Protein AF-A0A7W0PJS7-F1 (afdb_monomer)

Solvent-accessible surface area (backbone atoms only — not comparable to full-atom values): 14611 Å² total; per-residue (Å²): 145,70,66,69,64,55,55,56,50,48,47,70,76,53,58,90,66,77,84,72,78,60,60,66,60,60,52,51,69,74,64,69,73,79,85,88,78,80,88,78,92,71,92,84,68,85,66,64,66,54,53,54,54,50,52,54,52,48,68,76,58,58,81,68,64,72,65,69,75,45,73,45,78,66,59,42,27,53,55,83,69,70,46,82,62,54,30,88,97,43,50,71,38,77,53,47,73,54,69,54,98,85,31,37,33,34,34,33,36,35,43,30,81,89,56,26,42,34,39,31,47,34,28,62,88,44,64,55,54,68,42,64,57,37,52,74,44,73,45,83,55,49,69,66,83,74,77,90,56,102,59,65,36,25,37,58,73,45,71,48,63,36,101,53,30,70,34,32,44,34,31,49,31,30,58,73,36,55,34,35,41,40,33,28,74,86,72,50,73,48,80,47,64,50,46,75,42,58,69,92,76,44,68,37,20,34,38,74,45,78,51,58,90,85,53,51,82,78,55,48,70,34,36,38,36,23,20,29,93,86,68,46,80,75,22,30,39,56,76,48,101,82,54,73,92,119

Mean predicted aligned error: 13.54 Å

Nearest PDB structures (foldseek):
  7pkn-assembly1_O  TM=4.833E-01  e=2.787E+00  Homo sapiens
  6eoo-assembly1_A  TM=2.130E-01  e=5.362E+00  Homo sapiens
  7a3j-assembly1_C  TM=2.150E-01  e=7.436E+00  Homo sapiens
  6eot-assembly2_G  TM=1.815E-01  e=5.662E+00  Homo sapiens
  2vdy-assembly1_A  TM=1.788E-01  e=7.436E+00  Homo sapiens

Radius of gyration: 25.29 Å; Cα contacts (8 Å, |Δi|>4): 409; chains: 1; bounding box: 64×79×47 Å

pLDDT: mean 80.29, std 17.89, range [44.69, 98.56]

Foldseek 3Di:
DPPVVVVVVVCVVDPPPPPPPPVVVVVVVVPDDDDDDDDDDDDDDPPPVVVVVVVVVCVVVPPPVVVVVPQAPPQAQVVVVVDADADPSWDKDFFDWDDDPNFTKTKIWGAHPVRKIKIKIATPPDRRNPCAQMDMDIDDADQDDPPPDPDQHQWDWDWGGDPRGATKIKIKGFLQFQKKWWAFPVRDIDIWGWADGDCNSPRITMTMDHDDPVCPSPRHGAKMFGAGPVRDTPGIDGDDPPDDPD

Structure (mmCIF, N/CA/C/O backbone):
data_AF-A0A7W0PJS7-F1
#
_entry.id   AF-A0A7W0PJS7-F1
#
loop_
_atom_site.group_PDB
_atom_site.id
_atom_site.type_symbol
_atom_site.label_atom_id
_atom_site.label_alt_id
_atom_site.label_comp_id
_atom_site.label_asym_id
_atom_site.label_entity_id
_atom_site.label_seq_id
_atom_site.pdbx_PDB_ins_code
_atom_site.Cartn_x
_atom_site.Cartn_y
_atom_site.Cartn_z
_atom_site.occupancy
_atom_site.B_iso_or_equiv
_atom_site.auth_seq_id
_atom_site.auth_comp_id
_atom_site.auth_asym_id
_atom_site.auth_atom_id
_atom_site.pdbx_PDB_model_num
ATOM 1 N N . MET A 1 1 ? -42.435 -8.438 -23.446 1.00 54.59 1 MET A N 1
ATOM 2 C CA . MET A 1 1 ? -42.623 -9.867 -23.795 1.00 54.59 1 MET A CA 1
ATOM 3 C C . MET A 1 1 ? -41.401 -10.412 -24.549 1.00 54.59 1 MET A C 1
ATOM 5 O O . MET A 1 1 ? -41.552 -11.077 -25.560 1.00 54.59 1 MET A O 1
ATOM 9 N N . THR A 1 2 ? -40.181 -10.117 -24.091 1.00 54.34 2 THR A N 1
ATOM 10 C CA . THR A 1 2 ? -38.924 -10.556 -24.739 1.00 54.34 2 THR A CA 1
ATOM 11 C C . THR A 1 2 ? -37.877 -11.052 -23.734 1.00 54.34 2 THR A C 1
ATOM 13 O O . THR A 1 2 ? -36.801 -11.456 -24.153 1.00 54.34 2 THR A O 1
ATOM 16 N N . SER A 1 3 ? -38.189 -11.047 -22.430 1.00 58.81 3 SER A N 1
ATOM 17 C CA . SER A 1 3 ? -37.303 -11.565 -21.374 1.00 58.81 3 SER A CA 1
ATOM 18 C C . SER A 1 3 ? -37.336 -13.094 -21.323 1.00 58.81 3 SER A C 1
ATOM 20 O O . SER A 1 3 ? -36.292 -13.728 -21.270 1.00 58.81 3 SER A O 1
ATOM 22 N N . ASP A 1 4 ? -38.524 -13.684 -21.472 1.00 67.25 4 ASP A N 1
ATOM 23 C CA . ASP A 1 4 ? -38.731 -15.122 -21.249 1.00 67.25 4 ASP A CA 1
ATOM 24 C C . ASP A 1 4 ? -38.011 -16.018 -22.272 1.00 67.25 4 ASP A C 1
ATOM 26 O O . ASP A 1 4 ? -37.720 -17.173 -21.993 1.00 67.25 4 ASP A O 1
ATOM 30 N N . VAL A 1 5 ? -37.682 -15.497 -23.460 1.00 73.50 5 VAL A N 1
ATOM 31 C CA . VAL A 1 5 ? -37.012 -16.282 -24.516 1.00 73.50 5 VAL A CA 1
ATOM 32 C C . VAL A 1 5 ? -35.515 -16.451 -24.241 1.00 73.50 5 VAL A C 1
ATOM 34 O O . VAL A 1 5 ? -34.921 -17.442 -24.663 1.00 73.50 5 VAL A O 1
ATOM 37 N N . ILE A 1 6 ? -34.891 -15.491 -23.550 1.00 70.56 6 ILE A N 1
ATOM 38 C CA . ILE A 1 6 ? -33.454 -15.544 -23.249 1.00 70.56 6 ILE A CA 1
ATOM 39 C C . ILE A 1 6 ? -33.200 -16.475 -22.060 1.00 70.56 6 ILE A C 1
ATOM 41 O O . ILE A 1 6 ? -32.268 -17.277 -22.119 1.00 70.56 6 ILE A O 1
ATOM 45 N N . ASP A 1 7 ? -34.062 -16.435 -21.043 1.00 71.88 7 ASP A N 1
ATOM 46 C CA . ASP A 1 7 ? -33.958 -17.323 -19.880 1.00 71.88 7 ASP A CA 1
ATOM 47 C C . ASP A 1 7 ? -34.167 -18.796 -20.278 1.00 71.88 7 ASP A C 1
ATOM 49 O O . ASP A 1 7 ? -33.357 -19.651 -19.918 1.00 71.88 7 ASP A O 1
ATOM 53 N N . ASP A 1 8 ? -35.146 -19.084 -21.145 1.00 77.56 8 ASP A N 1
ATOM 54 C CA . ASP A 1 8 ? -35.425 -20.450 -21.622 1.00 77.56 8 ASP A CA 1
ATOM 55 C C . ASP A 1 8 ? -34.299 -21.003 -22.526 1.00 77.56 8 ASP A C 1
ATOM 57 O O . ASP A 1 8 ? -34.006 -22.201 -22.536 1.00 77.56 8 ASP A O 1
ATOM 61 N N . ALA A 1 9 ? -33.601 -20.131 -23.268 1.00 71.31 9 ALA A N 1
ATOM 62 C CA . ALA A 1 9 ? -32.436 -20.518 -24.066 1.00 71.31 9 ALA A CA 1
ATOM 63 C C . ALA A 1 9 ? -31.195 -20.797 -23.200 1.00 71.31 9 ALA A C 1
ATOM 65 O O . ALA A 1 9 ? -30.442 -21.730 -23.493 1.00 71.31 9 ALA A O 1
ATOM 66 N N . LEU A 1 10 ? -30.986 -20.022 -22.130 1.00 61.41 10 LEU A N 1
ATOM 67 C CA . LEU A 1 10 ? -29.879 -20.225 -21.191 1.00 61.41 10 LEU A CA 1
ATOM 68 C C . LEU A 1 10 ? -30.057 -21.513 -20.381 1.00 61.41 10 LEU A C 1
ATOM 70 O O . LEU A 1 10 ? -29.105 -22.284 -20.251 1.00 61.41 10 LEU A O 1
ATOM 74 N N . GLU A 1 11 ? -31.276 -21.802 -19.929 1.00 72.69 11 GLU A N 1
ATOM 75 C CA . GLU A 1 11 ? -31.578 -23.008 -19.152 1.00 72.69 11 GLU A CA 1
ATOM 76 C C . GLU A 1 11 ? -31.478 -24.292 -19.999 1.00 72.69 11 GLU A C 1
ATOM 78 O O . GLU A 1 11 ? -31.085 -25.353 -19.508 1.00 72.69 11 GLU A O 1
ATOM 83 N N . ARG A 1 12 ? -31.718 -24.188 -21.316 1.00 72.81 12 ARG A N 1
ATOM 84 C CA . ARG A 1 12 ? -31.485 -25.283 -22.274 1.00 72.81 12 ARG A CA 1
ATOM 85 C C . ARG A 1 12 ? -30.014 -25.538 -22.589 1.00 72.81 12 ARG A C 1
ATOM 87 O O . ARG A 1 12 ? -29.652 -26.681 -22.869 1.00 72.81 12 ARG A O 1
ATOM 94 N N . LEU A 1 13 ? -29.189 -24.492 -22.612 1.00 67.25 13 LEU A N 1
ATOM 95 C CA . LEU A 1 13 ? -27.769 -24.596 -22.966 1.00 67.25 13 LEU A CA 1
ATOM 96 C C . LEU A 1 13 ? -26.892 -24.970 -21.767 1.00 67.25 13 LEU A C 1
ATOM 98 O O . LEU A 1 13 ? -25.855 -25.608 -21.947 1.00 67.25 13 LEU A O 1
ATOM 102 N N . ALA A 1 14 ? -27.319 -24.616 -20.558 1.00 57.34 14 ALA A N 1
ATOM 103 C CA . ALA A 1 14 ? -26.647 -24.959 -19.316 1.00 57.34 14 ALA A CA 1
ATOM 104 C C . ALA A 1 14 ? -27.702 -25.320 -18.257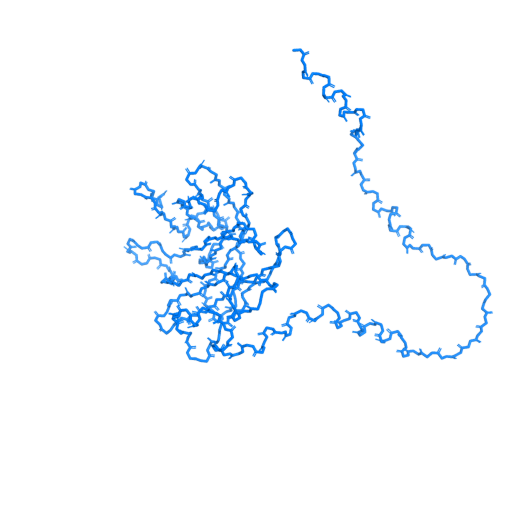 1.00 57.34 14 ALA A C 1
ATOM 106 O O . ALA A 1 14 ? -27.991 -24.499 -17.385 1.00 57.34 14 ALA A O 1
ATOM 107 N N . PRO A 1 15 ? -28.298 -26.530 -18.318 1.00 62.69 15 PRO A N 1
ATOM 108 C CA . PRO A 1 15 ? -29.181 -26.982 -17.251 1.00 62.69 15 PRO A CA 1
ATOM 109 C C . PRO A 1 15 ? -28.427 -26.867 -15.929 1.00 62.69 15 PRO A C 1
ATOM 111 O O . PRO A 1 15 ? -27.247 -27.225 -15.875 1.00 62.69 15 PRO A O 1
ATOM 114 N N . ALA A 1 16 ? -29.095 -26.365 -14.887 1.00 56.75 16 ALA A N 1
ATOM 115 C CA . ALA A 1 16 ? -28.562 -26.242 -13.534 1.00 56.75 16 ALA A CA 1
ATOM 116 C C . ALA A 1 16 ? -28.261 -27.632 -12.949 1.00 56.75 16 ALA A C 1
ATOM 118 O O . ALA A 1 16 ? -28.951 -28.148 -12.073 1.00 56.75 16 ALA A O 1
ATOM 119 N N . GLN A 1 17 ? -27.225 -28.282 -13.468 1.00 57.69 17 GLN A N 1
ATOM 120 C CA . GLN A 1 17 ? -26.614 -29.418 -12.828 1.00 57.69 17 GLN A CA 1
ATOM 121 C C . GLN A 1 17 ? -25.880 -28.838 -11.635 1.00 57.69 17 GLN A C 1
ATOM 123 O O . GLN A 1 17 ? -24.887 -28.126 -11.784 1.00 57.69 17 GLN A O 1
ATOM 128 N N . ALA A 1 18 ? -26.425 -29.098 -10.447 1.00 53.06 18 ALA A N 1
ATOM 129 C CA . ALA A 1 18 ? -25.712 -28.897 -9.206 1.00 53.06 18 ALA A CA 1
ATOM 130 C C . ALA A 1 18 ? -24.324 -29.513 -9.391 1.00 53.06 18 ALA A C 1
ATOM 132 O O . ALA A 1 18 ? -24.197 -30.726 -9.567 1.00 53.06 18 ALA A O 1
ATOM 133 N N . PHE A 1 19 ? -23.301 -28.661 -9.430 1.00 55.00 19 PHE A N 1
ATOM 134 C CA . PHE A 1 19 ? -21.911 -29.075 -9.512 1.00 55.00 19 PHE A CA 1
ATOM 135 C C . PHE A 1 19 ? -21.554 -29.677 -8.150 1.00 55.00 19 PHE A C 1
ATOM 137 O O . PHE A 1 19 ? -20.932 -29.051 -7.296 1.00 55.00 19 PHE A O 1
ATOM 144 N N . VAL A 1 20 ? -22.060 -30.883 -7.898 1.00 53.09 20 VAL A N 1
ATOM 145 C CA . VAL A 1 20 ? -21.662 -31.701 -6.765 1.00 53.09 20 VAL A CA 1
ATOM 146 C C . VAL A 1 20 ? -20.331 -32.288 -7.184 1.00 53.09 20 VAL A C 1
ATOM 148 O O . VAL A 1 20 ? -20.271 -33.287 -7.896 1.00 53.09 20 VAL A O 1
ATOM 151 N N . SER A 1 21 ? -19.257 -31.598 -6.818 1.00 62.56 21 SER A N 1
ATOM 152 C CA . SER A 1 21 ? -17.903 -32.097 -7.001 1.00 62.56 21 SER A CA 1
ATOM 153 C C . SER A 1 21 ? -17.785 -33.425 -6.254 1.00 62.56 21 SER A C 1
ATOM 155 O O . SER A 1 21 ? -17.639 -33.443 -5.030 1.00 62.56 21 SER A O 1
ATOM 157 N N . ASP A 1 22 ? -17.888 -34.540 -6.978 1.00 66.81 22 ASP A N 1
ATOM 158 C CA . ASP A 1 22 ? -17.670 -35.877 -6.436 1.00 66.81 22 ASP A CA 1
ATOM 159 C C . ASP A 1 22 ? -16.166 -36.083 -6.226 1.00 66.81 22 ASP A C 1
ATOM 161 O O . ASP A 1 22 ? -15.443 -36.703 -7.008 1.00 66.81 22 ASP A O 1
ATOM 165 N N . TRP A 1 23 ? -15.671 -35.479 -5.148 1.00 72.81 23 TRP A N 1
ATOM 166 C CA . TRP A 1 23 ? -14.281 -35.591 -4.730 1.00 72.81 23 TRP A CA 1
ATOM 167 C C . TRP A 1 23 ? -13.895 -37.038 -4.389 1.00 72.81 23 TRP A C 1
ATOM 169 O O . TRP A 1 23 ? -12.707 -37.358 -4.416 1.00 72.81 23 TRP A O 1
ATOM 179 N N . HIS A 1 24 ? -14.862 -37.922 -4.109 1.00 70.69 24 HIS A N 1
ATOM 180 C CA . HIS A 1 24 ? -14.581 -39.341 -3.892 1.00 70.69 24 HIS A CA 1
ATOM 181 C C . HIS A 1 24 ? -14.210 -40.050 -5.200 1.00 70.69 24 HIS A C 1
ATOM 183 O O . HIS A 1 24 ? -13.271 -40.845 -5.197 1.00 70.69 24 HIS A O 1
ATOM 189 N N . ASP A 1 25 ? -14.847 -39.718 -6.327 1.00 73.25 25 ASP A N 1
ATOM 190 C CA . ASP A 1 25 ? -14.467 -40.250 -7.646 1.00 73.25 25 ASP A CA 1
ATOM 191 C C . ASP A 1 25 ? -13.056 -39.790 -8.069 1.00 73.25 25 ASP A C 1
ATOM 193 O O . ASP A 1 25 ? -12.237 -40.592 -8.525 1.00 73.25 25 ASP A O 1
ATOM 197 N N . VAL A 1 26 ? -12.707 -38.520 -7.820 1.00 70.69 26 VAL A N 1
ATOM 198 C CA . VAL A 1 26 ? -11.358 -37.991 -8.115 1.00 70.69 26 VAL A CA 1
ATOM 199 C C . VAL A 1 26 ? -10.277 -38.696 -7.284 1.00 70.69 26 VAL A C 1
ATOM 201 O O . VAL A 1 26 ? -9.208 -39.020 -7.807 1.00 70.69 26 VAL A O 1
ATOM 204 N N . LEU A 1 27 ? -10.551 -38.977 -6.007 1.00 71.94 27 LEU A N 1
ATOM 205 C CA . LEU A 1 27 ? -9.614 -39.693 -5.136 1.00 71.94 27 LEU A CA 1
ATOM 206 C C . LEU A 1 27 ? -9.511 -41.183 -5.490 1.00 71.94 27 LEU A C 1
ATOM 208 O O . LEU A 1 27 ? -8.409 -41.734 -5.467 1.00 71.94 27 LEU A O 1
ATOM 212 N N . ASN A 1 28 ? -10.613 -41.818 -5.891 1.00 70.00 28 ASN A N 1
ATOM 213 C CA . ASN A 1 28 ? -10.609 -43.226 -6.289 1.00 70.00 28 ASN A CA 1
ATOM 214 C C . ASN A 1 28 ? -9.860 -43.449 -7.611 1.00 70.00 28 ASN A C 1
ATOM 216 O O . ASN A 1 28 ? -9.064 -44.384 -7.710 1.00 70.00 28 ASN A O 1
ATOM 220 N N . ARG A 1 29 ? -9.985 -42.539 -8.586 1.00 63.59 29 ARG A N 1
ATOM 221 C CA . ARG A 1 29 ? -9.205 -42.613 -9.838 1.00 63.59 29 ARG A CA 1
ATOM 222 C C . ARG A 1 29 ? -7.706 -42.386 -9.639 1.00 63.59 29 ARG A C 1
ATOM 224 O O . ARG A 1 29 ? -6.910 -42.856 -10.448 1.00 63.59 29 ARG A O 1
ATOM 231 N N . GLY A 1 30 ? -7.306 -41.700 -8.568 1.00 59.12 30 GLY A N 1
ATOM 232 C CA . GLY A 1 30 ? -5.897 -41.543 -8.197 1.00 59.12 30 GLY A CA 1
ATOM 233 C C . GLY A 1 30 ? -5.281 -42.771 -7.512 1.00 59.12 30 GLY A C 1
ATOM 234 O O . GLY A 1 30 ? -4.055 -42.857 -7.420 1.00 59.12 30 GLY A O 1
ATOM 235 N N . GLY A 1 31 ? -6.106 -43.705 -7.021 1.00 55.69 31 GLY A N 1
ATOM 236 C CA . GLY A 1 31 ? -5.679 -44.842 -6.196 1.00 55.69 31 GLY A CA 1
ATOM 237 C C . GLY A 1 31 ? -5.538 -46.182 -6.925 1.00 55.69 31 GLY A C 1
ATOM 238 O O . GLY A 1 31 ? -4.884 -47.088 -6.404 1.00 55.69 31 GLY A O 1
ATOM 239 N N . GLU A 1 32 ? -6.104 -46.336 -8.123 1.00 51.41 32 GLU A N 1
ATOM 240 C CA . GLU A 1 32 ? -6.112 -47.625 -8.820 1.00 51.41 32 GLU A CA 1
ATOM 241 C C . GLU A 1 32 ? -4.867 -47.812 -9.695 1.00 51.41 32 GLU A C 1
ATOM 243 O O . GLU A 1 32 ? -4.816 -47.507 -10.886 1.00 51.41 32 GLU A O 1
ATOM 248 N N . ALA A 1 33 ? -3.821 -48.350 -9.069 1.00 56.16 33 ALA A N 1
ATOM 249 C CA . ALA A 1 33 ? -2.697 -48.930 -9.784 1.00 56.16 33 ALA A CA 1
ATOM 250 C C . ALA A 1 33 ? -3.162 -50.159 -10.600 1.00 56.16 33 ALA A C 1
ATOM 252 O O . ALA A 1 33 ? -3.875 -51.011 -10.064 1.00 56.16 33 ALA A O 1
ATOM 253 N N . PRO A 1 34 ? -2.731 -50.311 -11.867 1.00 60.28 34 PRO A N 1
ATOM 254 C CA . PRO A 1 34 ? -3.087 -51.465 -12.685 1.00 60.28 34 PRO A CA 1
ATOM 255 C C . PRO A 1 34 ? -2.578 -52.783 -12.067 1.00 60.28 34 PRO A C 1
ATOM 257 O O . PRO A 1 34 ? -1.491 -52.810 -11.474 1.00 60.28 34 PRO A O 1
ATOM 260 N N . PRO A 1 35 ? -3.327 -53.894 -12.218 1.00 50.28 35 PRO A N 1
ATOM 261 C CA . PRO A 1 35 ? -2.959 -55.176 -11.639 1.00 50.28 35 PRO A CA 1
ATOM 262 C C . PRO A 1 35 ? -1.656 -55.707 -12.245 1.00 50.28 35 PRO A C 1
ATOM 264 O O . PRO A 1 35 ? -1.454 -55.771 -13.457 1.00 50.28 35 PRO A O 1
ATOM 267 N N . LEU A 1 36 ? -0.763 -56.083 -11.333 1.00 56.47 36 LEU A N 1
ATOM 268 C CA . LEU A 1 36 ? 0.577 -56.606 -11.554 1.00 56.47 36 LEU A CA 1
ATOM 269 C C . LEU A 1 36 ? 0.576 -57.859 -12.439 1.00 56.47 36 LEU A C 1
ATOM 271 O O . LEU A 1 36 ? 0.156 -58.929 -12.004 1.00 56.47 36 LEU A O 1
ATOM 275 N N . ALA A 1 37 ? 1.200 -57.756 -13.610 1.00 55.31 37 ALA A N 1
ATOM 276 C CA . ALA A 1 37 ? 1.803 -58.896 -14.280 1.00 55.31 37 ALA A CA 1
ATOM 277 C C . ALA A 1 37 ? 3.334 -58.777 -14.219 1.00 55.31 37 ALA A C 1
ATOM 279 O O . ALA A 1 37 ? 3.932 -57.824 -14.714 1.00 55.31 37 ALA A O 1
ATOM 280 N N . SER A 1 38 ? 3.942 -59.804 -13.625 1.00 50.34 38 SER A N 1
ATOM 281 C CA . SER A 1 38 ? 5.298 -60.280 -13.919 1.00 50.34 38 SER A CA 1
ATOM 282 C C . SER A 1 38 ? 6.479 -59.423 -13.444 1.00 50.34 38 SER A C 1
ATOM 284 O O . SER A 1 38 ? 7.080 -58.634 -14.168 1.00 50.34 38 SER A O 1
ATOM 286 N N . ARG A 1 39 ? 6.907 -59.726 -12.214 1.00 53.91 39 ARG A N 1
ATOM 287 C CA . ARG A 1 39 ? 8.260 -59.483 -11.689 1.00 53.91 39 ARG A CA 1
ATOM 288 C C . ARG A 1 39 ? 9.307 -60.121 -12.620 1.00 53.91 39 ARG A C 1
ATOM 290 O O . ARG A 1 39 ? 9.210 -61.314 -12.904 1.00 53.91 39 ARG A O 1
ATOM 297 N N . PRO A 1 40 ? 10.392 -59.399 -12.937 1.00 48.06 40 PRO A N 1
ATOM 298 C CA . PRO A 1 40 ? 11.687 -59.971 -12.590 1.00 48.06 40 PRO A CA 1
ATOM 299 C C . PRO A 1 40 ? 12.545 -59.014 -11.763 1.00 48.06 40 PRO A C 1
ATOM 301 O O . PRO A 1 40 ? 12.509 -57.790 -11.872 1.00 48.06 40 PRO A O 1
ATOM 304 N N . SER A 1 41 ? 13.331 -59.629 -10.888 1.00 61.84 41 SER A N 1
ATOM 305 C CA . SER A 1 41 ? 14.311 -59.004 -10.016 1.00 61.84 41 SER A CA 1
ATOM 306 C C . SER A 1 41 ? 15.379 -58.229 -10.788 1.00 61.84 41 SER A C 1
ATOM 308 O O . SER A 1 41 ? 16.040 -58.798 -11.657 1.00 61.84 41 SER A O 1
ATOM 310 N N . ARG A 1 42 ? 15.692 -57.006 -10.347 1.00 44.69 42 ARG A N 1
ATOM 311 C CA . ARG A 1 42 ? 17.082 -56.532 -10.308 1.00 44.69 42 ARG A CA 1
ATOM 312 C C . ARG A 1 42 ? 17.249 -55.371 -9.334 1.00 44.69 42 ARG A C 1
ATOM 314 O O . ARG A 1 42 ? 16.626 -54.324 -9.453 1.00 44.69 42 ARG A O 1
ATOM 321 N N . ARG A 1 43 ? 18.129 -55.600 -8.358 1.00 57.03 43 ARG A N 1
ATOM 322 C CA . ARG A 1 43 ? 18.776 -54.593 -7.509 1.00 57.03 43 ARG A CA 1
ATOM 323 C C . ARG A 1 43 ? 19.283 -53.418 -8.361 1.00 57.03 43 ARG A C 1
ATOM 325 O O . ARG A 1 43 ? 19.818 -53.668 -9.436 1.00 57.03 43 ARG A O 1
ATOM 332 N N . THR A 1 44 ? 19.192 -52.200 -7.804 1.00 49.91 44 THR A N 1
ATOM 333 C CA . THR A 1 44 ? 19.763 -50.875 -8.195 1.00 49.91 44 THR A CA 1
ATOM 334 C C . THR A 1 44 ? 18.638 -49.835 -8.345 1.00 49.91 44 THR A C 1
ATOM 336 O O . THR A 1 44 ? 17.674 -50.080 -9.044 1.00 49.91 44 THR A O 1
ATOM 339 N N . ARG A 1 45 ? 18.601 -48.645 -7.736 1.00 50.31 45 ARG A N 1
ATOM 340 C CA . ARG A 1 45 ? 19.466 -47.855 -6.842 1.00 50.31 45 ARG A CA 1
ATOM 341 C C . ARG A 1 45 ? 18.526 -46.896 -6.065 1.00 50.31 45 ARG A C 1
ATOM 343 O O . ARG A 1 45 ? 17.768 -46.182 -6.723 1.00 50.31 45 ARG A O 1
ATOM 350 N N . PRO A 1 46 ? 18.612 -46.765 -4.729 1.00 52.12 46 PRO A N 1
ATOM 351 C CA . PRO A 1 46 ? 17.792 -45.821 -3.943 1.00 52.12 46 PRO A CA 1
ATOM 352 C C . PRO A 1 46 ? 18.065 -44.329 -4.239 1.00 52.12 46 PRO A C 1
ATOM 354 O O . PRO A 1 46 ? 17.355 -43.457 -3.752 1.00 52.12 46 PRO A O 1
ATOM 357 N N . ARG A 1 47 ? 19.059 -44.011 -5.078 1.00 57.22 47 ARG A N 1
ATOM 358 C CA . ARG A 1 47 ? 19.485 -42.634 -5.380 1.00 57.22 47 ARG A CA 1
ATOM 359 C C . ARG A 1 47 ? 18.536 -41.847 -6.297 1.00 57.22 47 ARG A C 1
ATOM 361 O O . ARG A 1 47 ? 18.525 -40.627 -6.226 1.00 57.22 47 ARG A O 1
ATOM 368 N N . LYS A 1 48 ? 17.729 -42.504 -7.143 1.00 54.56 48 LYS A N 1
ATOM 369 C CA . LYS A 1 48 ? 16.871 -41.796 -8.121 1.00 54.56 48 LYS A CA 1
ATOM 370 C C . LYS A 1 48 ? 15.632 -41.137 -7.502 1.00 54.56 48 LYS A C 1
ATOM 372 O O . LYS A 1 48 ? 15.198 -40.107 -7.998 1.00 54.56 48 LYS A O 1
ATOM 377 N N . ARG A 1 49 ? 15.086 -41.695 -6.413 1.00 57.19 49 ARG A N 1
ATOM 378 C CA . ARG A 1 49 ? 13.912 -41.122 -5.724 1.00 57.19 49 ARG A CA 1
ATOM 379 C C . ARG A 1 49 ? 14.264 -39.871 -4.914 1.00 57.19 49 ARG A C 1
ATOM 381 O O . ARG A 1 49 ? 13.470 -38.944 -4.862 1.00 57.19 49 ARG A O 1
ATOM 388 N N . TRP A 1 50 ? 15.483 -39.811 -4.377 1.00 62.09 50 TRP A N 1
ATOM 389 C CA . TRP A 1 50 ? 16.002 -38.622 -3.697 1.00 62.09 50 TRP A CA 1
ATOM 390 C C . TRP A 1 50 ? 16.180 -37.430 -4.643 1.00 62.09 50 TRP A C 1
ATOM 392 O O . TRP A 1 50 ? 15.836 -36.312 -4.283 1.00 62.09 50 TRP A O 1
ATOM 402 N N . LEU A 1 51 ? 16.646 -37.665 -5.873 1.00 57.22 51 LEU A N 1
ATOM 403 C CA . LEU A 1 51 ? 16.829 -36.591 -6.855 1.00 57.22 51 LEU A CA 1
ATOM 404 C C . LEU A 1 51 ? 15.505 -35.926 -7.263 1.00 57.22 51 LEU A C 1
ATOM 406 O O . LEU A 1 51 ? 15.480 -34.719 -7.465 1.00 57.22 51 LEU A O 1
ATOM 410 N N . LEU A 1 52 ? 14.405 -36.683 -7.332 1.00 56.91 52 LEU A N 1
ATOM 411 C CA . LEU A 1 52 ? 13.087 -36.126 -7.657 1.00 56.91 52 LEU A CA 1
ATOM 412 C C . LEU A 1 52 ? 12.503 -35.300 -6.498 1.00 56.91 52 LEU A C 1
ATOM 414 O O . LEU A 1 52 ? 11.928 -34.244 -6.737 1.00 56.91 52 LEU A O 1
ATOM 418 N N . ALA A 1 53 ? 12.698 -35.742 -5.251 1.00 59.94 53 ALA A N 1
ATOM 419 C CA . ALA A 1 53 ? 12.272 -35.000 -4.062 1.00 59.94 53 ALA A CA 1
ATOM 420 C C . ALA A 1 53 ? 13.072 -33.698 -3.869 1.00 59.94 53 ALA A C 1
ATOM 422 O O . ALA A 1 53 ? 12.497 -32.671 -3.522 1.00 59.94 53 ALA A O 1
ATOM 423 N N . VAL A 1 54 ? 14.380 -33.715 -4.157 1.00 58.91 54 VAL A N 1
ATOM 424 C CA . VAL A 1 54 ? 15.218 -32.505 -4.139 1.00 58.91 54 VAL A CA 1
ATOM 425 C C . VAL A 1 54 ? 14.833 -31.554 -5.274 1.00 58.91 54 VAL A C 1
ATOM 427 O O . VAL A 1 54 ? 14.718 -30.360 -5.034 1.00 58.91 54 VAL A O 1
ATOM 430 N N . ALA A 1 55 ? 14.563 -32.055 -6.484 1.00 57.47 55 ALA A N 1
ATOM 431 C CA . ALA A 1 55 ? 14.123 -31.210 -7.597 1.00 57.47 55 ALA A CA 1
ATOM 432 C C . ALA A 1 55 ? 12.758 -30.542 -7.333 1.00 57.47 55 ALA A C 1
ATOM 434 O O . ALA A 1 55 ? 12.609 -29.352 -7.606 1.00 57.47 55 ALA A O 1
ATOM 435 N N . LEU A 1 56 ? 11.793 -31.264 -6.742 1.00 54.53 56 LEU A N 1
ATOM 436 C CA . LEU A 1 56 ? 10.523 -30.665 -6.307 1.00 54.53 56 LEU A CA 1
ATOM 437 C C . LEU A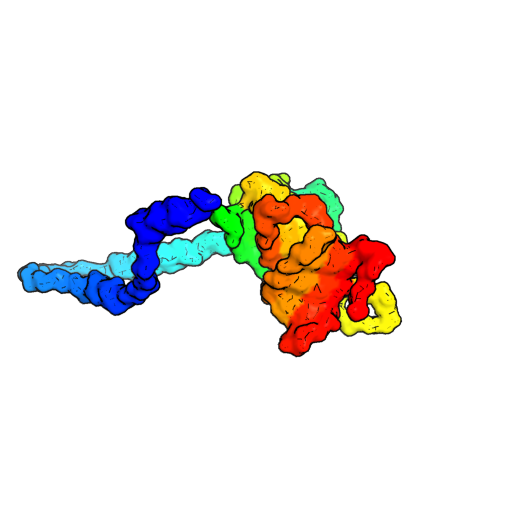 1 56 ? 10.723 -29.660 -5.161 1.00 54.53 56 LEU A C 1
ATOM 439 O O . LEU A 1 56 ? 10.103 -28.601 -5.167 1.00 54.53 56 LEU A O 1
ATOM 443 N N . GLY A 1 57 ? 11.606 -29.961 -4.204 1.00 52.56 57 GLY A N 1
ATOM 444 C CA . GLY A 1 57 ? 11.924 -29.054 -3.098 1.00 52.56 57 GLY A CA 1
ATOM 445 C C . GLY A 1 57 ? 12.586 -27.753 -3.559 1.00 52.56 57 GLY A C 1
ATOM 446 O O . GLY A 1 57 ? 12.251 -26.685 -3.059 1.00 52.56 57 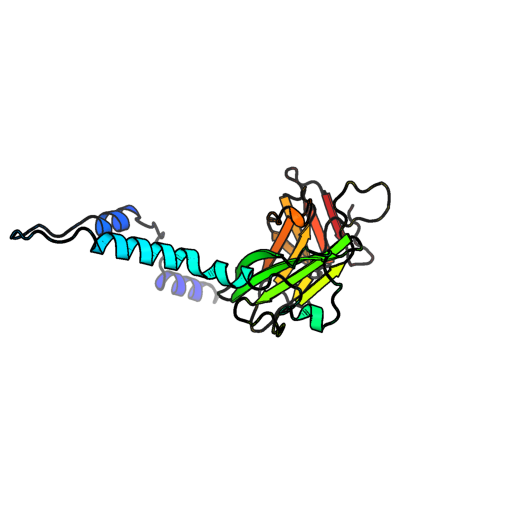GLY A O 1
ATOM 447 N N . VAL A 1 58 ? 13.475 -27.820 -4.555 1.00 52.28 58 VAL A N 1
ATOM 448 C CA . VAL A 1 58 ? 14.129 -26.637 -5.135 1.00 52.28 58 VAL A CA 1
ATOM 449 C C . VAL A 1 58 ? 13.129 -25.792 -5.930 1.00 52.28 58 VAL A C 1
ATOM 451 O O . VAL A 1 58 ? 13.112 -24.580 -5.757 1.00 52.28 58 VAL A O 1
ATOM 454 N N . ALA A 1 59 ? 12.231 -26.400 -6.713 1.00 51.41 59 ALA A N 1
ATOM 455 C CA . ALA A 1 59 ? 11.242 -25.656 -7.499 1.00 51.41 59 ALA A CA 1
ATOM 456 C C . ALA A 1 59 ? 10.234 -24.864 -6.638 1.00 51.41 59 ALA A C 1
ATOM 458 O O . ALA A 1 59 ? 9.817 -23.779 -7.035 1.00 51.41 59 ALA A O 1
ATOM 459 N N . VAL A 1 60 ? 9.878 -25.364 -5.448 1.00 51.59 60 VAL A N 1
ATOM 460 C CA . VAL A 1 60 ? 8.976 -24.658 -4.514 1.00 51.59 60 VAL A CA 1
ATOM 461 C C . VAL A 1 60 ? 9.702 -23.545 -3.736 1.00 51.59 60 VAL A C 1
ATOM 463 O O . VAL A 1 60 ? 9.072 -22.581 -3.311 1.00 51.59 60 VAL A O 1
ATOM 466 N N . LEU A 1 61 ? 11.030 -23.624 -3.591 1.00 48.09 61 LEU A N 1
ATOM 467 C CA . LEU A 1 61 ? 11.839 -22.644 -2.849 1.00 48.09 61 LEU A CA 1
ATOM 468 C C . LEU A 1 61 ? 12.476 -21.550 -3.732 1.00 48.09 61 LEU A C 1
ATOM 470 O O . LEU A 1 61 ? 13.070 -20.609 -3.206 1.00 48.09 61 LEU A O 1
ATOM 474 N N . SER A 1 62 ? 12.370 -21.644 -5.060 1.00 48.69 62 SER A N 1
ATOM 475 C CA . SER A 1 62 ? 13.129 -20.802 -5.998 1.00 48.69 62 SER A CA 1
ATOM 476 C C . SER A 1 62 ? 12.692 -19.339 -6.226 1.00 48.69 62 SER A C 1
ATOM 478 O O . SER A 1 62 ? 13.557 -18.597 -6.689 1.00 48.69 62 SER A O 1
ATOM 480 N N . PRO A 1 63 ? 11.480 -18.828 -5.920 1.00 50.16 63 PRO A N 1
ATOM 481 C CA . PRO A 1 63 ? 11.189 -17.421 -6.238 1.00 50.16 63 PRO A CA 1
ATOM 482 C C . PRO A 1 63 ? 11.723 -16.411 -5.210 1.00 50.16 63 PRO A C 1
ATOM 484 O O . PRO A 1 63 ? 11.917 -15.246 -5.540 1.00 50.16 63 PRO A O 1
ATOM 487 N N . LEU A 1 64 ? 11.966 -16.822 -3.960 1.00 49.78 64 LEU A N 1
ATOM 488 C CA . LEU A 1 64 ? 12.250 -15.873 -2.870 1.00 49.78 64 LEU A CA 1
ATOM 489 C C . LEU A 1 64 ? 13.731 -15.473 -2.757 1.00 49.78 64 LEU A C 1
ATOM 491 O O . LEU A 1 64 ? 14.052 -14.471 -2.122 1.00 49.78 64 LEU A O 1
ATOM 495 N N . GLY A 1 65 ? 14.644 -16.224 -3.382 1.00 46.47 65 GLY A N 1
ATOM 496 C CA . GLY A 1 65 ? 16.088 -15.999 -3.246 1.00 46.47 65 GLY A CA 1
ATOM 497 C C . GLY A 1 65 ? 16.617 -14.748 -3.957 1.00 46.47 65 GLY A C 1
ATOM 498 O O . GLY A 1 65 ? 17.628 -14.194 -3.534 1.00 46.47 65 GLY A O 1
ATOM 499 N N . ALA A 1 66 ? 15.942 -14.270 -5.006 1.00 50.38 66 ALA A N 1
ATOM 500 C CA . ALA A 1 66 ? 16.435 -13.146 -5.808 1.00 50.38 66 ALA A CA 1
ATOM 501 C C . ALA A 1 66 ? 16.260 -11.775 -5.127 1.00 50.38 66 ALA A C 1
ATOM 503 O O . ALA A 1 66 ? 16.937 -10.817 -5.487 1.00 50.38 66 ALA A O 1
ATOM 504 N N . ILE A 1 67 ? 15.396 -11.677 -4.115 1.00 54.84 67 ILE A N 1
ATOM 505 C CA . ILE A 1 67 ? 15.082 -10.406 -3.448 1.00 54.84 67 ILE A CA 1
ATOM 506 C C . ILE A 1 67 ? 16.127 -10.073 -2.366 1.00 54.84 67 ILE A C 1
ATOM 508 O O . ILE A 1 67 ? 16.392 -8.906 -2.089 1.00 54.84 67 ILE A O 1
ATOM 512 N N . ALA A 1 68 ? 16.803 -11.081 -1.803 1.00 48.47 68 ALA A N 1
ATOM 513 C CA . ALA A 1 68 ? 17.793 -10.887 -0.740 1.00 48.47 68 ALA A CA 1
ATOM 514 C C . ALA A 1 68 ? 19.113 -10.238 -1.212 1.00 48.47 68 ALA A C 1
ATOM 516 O O . ALA A 1 68 ? 19.889 -9.766 -0.384 1.00 48.47 68 ALA A O 1
ATOM 517 N N . ALA A 1 69 ? 19.381 -10.193 -2.523 1.00 47.31 69 ALA A N 1
ATOM 518 C CA . ALA A 1 69 ? 20.608 -9.605 -3.068 1.00 47.31 69 ALA A CA 1
ATOM 519 C C . ALA A 1 69 ? 20.555 -8.070 -3.211 1.00 47.31 69 ALA A C 1
ATOM 521 O O . ALA A 1 69 ? 21.592 -7.450 -3.430 1.00 47.31 69 ALA A O 1
ATOM 522 N N . ALA A 1 70 ? 19.388 -7.441 -3.032 1.00 52.69 70 ALA A N 1
ATOM 523 C CA . ALA A 1 70 ? 19.220 -5.984 -3.066 1.00 52.69 70 ALA A CA 1
ATOM 524 C C . ALA A 1 70 ? 19.385 -5.345 -1.671 1.00 52.69 70 ALA A C 1
ATOM 526 O O . ALA A 1 70 ? 18.622 -4.464 -1.282 1.00 52.69 70 ALA A O 1
ATOM 527 N N . GLY A 1 71 ? 20.368 -5.806 -0.889 1.00 52.25 71 GLY A N 1
ATOM 528 C CA . GLY A 1 71 ? 20.612 -5.386 0.502 1.00 52.25 71 GLY A CA 1
ATOM 529 C C . GLY A 1 71 ? 21.094 -3.937 0.693 1.00 52.25 71 GLY A C 1
ATOM 530 O O . GLY A 1 71 ? 21.626 -3.613 1.752 1.00 52.25 71 GLY A O 1
ATOM 531 N N . GLY A 1 72 ? 20.926 -3.069 -0.307 1.00 65.69 72 GLY A N 1
ATOM 532 C CA . GLY A 1 72 ? 21.303 -1.658 -0.284 1.00 65.69 72 GLY A CA 1
ATOM 533 C C . GLY A 1 72 ? 20.253 -0.769 -0.956 1.00 65.69 72 GLY A C 1
ATOM 534 O O . GLY A 1 72 ? 19.201 -1.232 -1.389 1.00 65.69 72 GLY A O 1
ATOM 535 N N . THR A 1 73 ? 20.536 0.531 -1.039 1.00 73.75 73 THR A N 1
ATOM 536 C CA . THR A 1 73 ? 19.719 1.485 -1.813 1.00 73.75 73 THR A CA 1
ATOM 537 C C . THR A 1 73 ? 19.901 1.310 -3.323 1.00 73.75 73 THR A C 1
ATOM 539 O O . THR A 1 73 ? 19.112 1.818 -4.107 1.00 73.75 73 THR A O 1
ATOM 542 N N . GLU A 1 74 ? 20.932 0.588 -3.754 1.00 76.00 74 GLU A N 1
ATOM 543 C CA . GLU A 1 74 ? 21.182 0.314 -5.166 1.00 76.00 74 GLU A CA 1
ATOM 544 C C . GLU A 1 74 ? 20.123 -0.646 -5.730 1.00 76.00 74 GLU A C 1
ATOM 546 O O . GLU A 1 74 ? 19.851 -1.701 -5.157 1.00 76.00 74 GLU A O 1
ATOM 551 N N . GLY A 1 75 ? 19.524 -0.276 -6.866 1.00 83.94 75 GLY A N 1
ATOM 552 C CA . GLY A 1 75 ? 18.563 -1.116 -7.589 1.00 83.94 75 GLY A CA 1
ATOM 553 C C . GLY A 1 75 ? 17.084 -0.833 -7.314 1.00 83.94 75 GLY A C 1
ATOM 554 O O . GLY A 1 75 ? 16.242 -1.506 -7.905 1.00 83.94 75 GLY A O 1
ATOM 555 N N . TRP A 1 76 ? 16.756 0.161 -6.482 1.00 90.56 76 TRP A N 1
ATOM 556 C CA . TRP A 1 76 ? 15.379 0.614 -6.267 1.00 90.56 76 TRP A CA 1
ATOM 557 C C . TRP A 1 76 ? 15.116 1.939 -6.986 1.00 90.56 76 TRP A C 1
ATOM 559 O O . TRP A 1 76 ? 15.652 2.977 -6.599 1.00 90.56 76 TRP A O 1
ATOM 569 N N . TRP A 1 77 ? 14.228 1.911 -7.983 1.00 92.81 77 TRP A N 1
ATOM 570 C CA . TRP A 1 77 ? 13.889 3.056 -8.842 1.00 92.81 77 TRP A CA 1
ATOM 571 C C . TRP A 1 77 ? 13.508 4.336 -8.086 1.00 92.81 77 TRP A C 1
ATOM 573 O O . TRP A 1 77 ? 13.731 5.454 -8.555 1.00 92.81 77 TRP A O 1
ATOM 583 N N . PHE A 1 78 ? 12.901 4.196 -6.907 1.00 91.88 78 PHE A N 1
ATOM 584 C CA . PHE A 1 78 ? 12.409 5.347 -6.165 1.00 91.88 78 PHE A CA 1
ATOM 585 C C . PHE A 1 78 ? 13.540 6.175 -5.545 1.00 91.88 78 PHE A C 1
ATOM 587 O O . PHE A 1 78 ? 13.372 7.383 -5.387 1.00 91.88 78 PHE A O 1
ATOM 594 N N . PHE A 1 79 ? 14.715 5.599 -5.269 1.00 92.56 79 PHE A N 1
ATOM 595 C CA . PHE A 1 79 ? 15.860 6.394 -4.807 1.00 92.56 79 PHE A CA 1
ATOM 596 C C . PHE A 1 79 ? 16.465 7.245 -5.925 1.00 92.56 79 PHE A C 1
ATOM 598 O O . PHE A 1 79 ? 16.856 8.384 -5.666 1.00 92.56 79 PHE A O 1
ATOM 605 N N . ASP A 1 80 ? 16.435 6.758 -7.168 1.00 90.38 80 ASP A N 1
ATOM 606 C CA . ASP A 1 80 ? 16.793 7.561 -8.346 1.00 90.38 80 ASP A CA 1
ATOM 607 C C . ASP A 1 80 ? 15.804 8.723 -8.557 1.00 90.38 80 ASP A C 1
ATOM 609 O O . ASP A 1 80 ? 16.150 9.757 -9.121 1.00 90.38 80 ASP A O 1
ATOM 613 N N . SER A 1 81 ? 14.584 8.582 -8.026 1.00 88.31 81 SER A N 1
ATOM 614 C CA . SER A 1 81 ? 13.517 9.592 -8.043 1.00 88.31 81 SER A CA 1
ATOM 615 C C . SER A 1 81 ? 13.506 10.500 -6.801 1.00 88.31 81 SER A C 1
ATOM 617 O O . SER A 1 81 ? 12.486 11.118 -6.499 1.00 88.31 81 SER A O 1
ATOM 619 N N . HIS A 1 82 ? 14.620 10.586 -6.066 1.00 91.38 82 HIS A N 1
ATOM 620 C CA . HIS A 1 82 ? 14.775 11.405 -4.853 1.00 91.38 82 HIS A CA 1
ATOM 621 C C . HIS A 1 82 ? 13.860 11.023 -3.676 1.00 91.38 82 HIS A C 1
ATOM 623 O O . HIS A 1 82 ? 13.556 11.865 -2.825 1.00 91.38 82 HIS A O 1
ATOM 629 N N . ALA A 1 83 ? 13.440 9.758 -3.581 1.00 93.50 83 ALA A N 1
ATOM 630 C CA . ALA A 1 83 ? 12.789 9.262 -2.373 1.00 93.50 83 ALA A CA 1
ATOM 631 C C . ALA A 1 83 ? 13.677 9.476 -1.132 1.00 93.50 83 ALA A C 1
ATOM 633 O O . ALA A 1 83 ? 14.904 9.350 -1.224 1.00 93.50 83 ALA A O 1
ATOM 634 N N . PRO A 1 84 ? 13.087 9.740 0.049 1.00 94.94 84 PRO A N 1
ATOM 635 C CA . PRO A 1 84 ? 13.831 9.783 1.300 1.00 94.94 84 PRO A CA 1
ATOM 636 C C . PRO A 1 84 ? 14.659 8.514 1.504 1.00 94.94 84 PRO A C 1
ATOM 638 O O . PRO A 1 84 ? 14.167 7.408 1.277 1.00 94.94 84 PRO A O 1
ATOM 641 N N . ALA A 1 85 ? 15.898 8.667 1.965 1.00 94.06 85 ALA A N 1
ATOM 642 C CA . ALA A 1 85 ? 16.758 7.532 2.270 1.00 94.06 85 ALA A CA 1
ATOM 643 C C . ALA A 1 85 ? 16.217 6.731 3.474 1.00 94.06 85 ALA A C 1
ATOM 645 O O . ALA A 1 85 ? 15.617 7.311 4.390 1.00 94.06 85 ALA A O 1
ATOM 646 N N . PRO A 1 86 ? 16.433 5.406 3.498 1.00 94.44 86 PRO A N 1
ATOM 647 C CA . PRO A 1 86 ? 16.073 4.591 4.643 1.00 94.44 86 PRO A CA 1
ATOM 648 C C . PRO A 1 86 ? 16.982 4.880 5.844 1.00 94.44 86 PRO A C 1
ATOM 650 O O . PRO A 1 86 ? 18.061 5.460 5.702 1.00 94.44 86 PRO A O 1
ATOM 653 N N . ILE A 1 87 ? 16.568 4.426 7.031 1.00 93.62 87 ILE A N 1
ATOM 654 C CA . ILE A 1 87 ? 17.438 4.383 8.214 1.00 93.62 87 ILE A CA 1
ATOM 655 C C . ILE A 1 87 ? 18.732 3.637 7.863 1.00 93.62 87 ILE A C 1
ATOM 657 O O . ILE A 1 87 ? 18.706 2.588 7.209 1.00 93.62 87 ILE A O 1
ATOM 661 N N . LYS A 1 88 ? 19.879 4.161 8.314 1.00 88.81 88 LYS A N 1
ATOM 662 C CA . LYS A 1 88 ? 21.176 3.500 8.115 1.00 88.81 88 LYS A CA 1
ATOM 663 C C . LYS A 1 88 ? 21.110 2.039 8.560 1.00 88.81 88 LYS A C 1
ATOM 665 O O . LYS A 1 88 ? 20.685 1.738 9.670 1.00 88.81 88 LYS A O 1
ATOM 670 N N . HIS A 1 89 ? 21.578 1.143 7.692 1.00 86.81 89 HIS A N 1
ATOM 671 C CA . HIS A 1 89 ? 21.595 -0.311 7.906 1.00 86.81 89 HIS A CA 1
ATOM 672 C C . HIS A 1 89 ? 20.220 -1.006 7.940 1.00 86.81 89 HIS A C 1
ATOM 674 O O . HIS A 1 89 ? 20.163 -2.196 8.241 1.00 86.81 89 HIS A O 1
ATOM 680 N N . ALA A 1 90 ? 19.132 -0.316 7.588 1.00 90.50 90 ALA A N 1
ATOM 681 C CA . ALA A 1 90 ? 17.806 -0.907 7.429 1.00 90.50 90 ALA A CA 1
ATOM 682 C C . ALA A 1 90 ? 17.347 -0.765 5.964 1.00 90.50 90 ALA A C 1
ATOM 684 O O . ALA A 1 90 ? 16.711 0.229 5.620 1.00 90.50 90 ALA A O 1
ATOM 685 N N . PRO A 1 91 ? 17.692 -1.710 5.070 1.00 92.50 91 PRO A N 1
ATOM 686 C CA . PRO A 1 91 ? 17.321 -1.615 3.659 1.00 92.50 91 PRO A CA 1
ATOM 687 C C . PRO A 1 91 ? 15.798 -1.728 3.463 1.00 92.50 91 PRO A C 1
ATOM 689 O O . PRO A 1 91 ? 15.094 -2.180 4.372 1.00 92.50 91 PRO A O 1
ATOM 692 N N . PRO A 1 92 ? 15.275 -1.374 2.274 1.00 94.50 92 PRO A N 1
ATOM 693 C CA . PRO A 1 92 ? 13.903 -1.694 1.905 1.00 94.50 92 PRO A CA 1
ATOM 694 C C . PRO A 1 92 ? 13.571 -3.174 2.062 1.00 94.50 92 PRO A C 1
ATOM 696 O O . PRO A 1 92 ? 14.354 -4.048 1.691 1.00 94.50 92 PRO A O 1
ATOM 699 N N . LEU A 1 93 ? 12.391 -3.446 2.616 1.00 94.56 93 LEU A N 1
ATOM 700 C CA . LEU A 1 93 ? 11.921 -4.793 2.914 1.00 94.56 93 LEU A CA 1
ATOM 701 C C . LEU A 1 93 ? 10.699 -5.109 2.069 1.00 94.56 93 LEU A C 1
ATOM 703 O O . LEU A 1 93 ? 9.754 -4.322 2.018 1.00 94.56 93 LEU A O 1
ATOM 707 N N . VAL A 1 94 ? 10.685 -6.291 1.458 1.00 95.25 94 VAL A N 1
ATOM 708 C CA . VAL A 1 94 ? 9.458 -6.827 0.869 1.00 95.25 94 VAL A CA 1
ATOM 709 C C . VAL A 1 94 ? 8.531 -7.244 2.003 1.00 95.25 94 VAL A C 1
ATOM 711 O O . VAL A 1 94 ? 8.822 -8.173 2.751 1.00 95.25 94 VAL A O 1
ATOM 714 N N . VAL A 1 95 ? 7.417 -6.529 2.122 1.00 96.88 95 VAL A N 1
ATOM 715 C CA . VAL A 1 95 ? 6.367 -6.786 3.108 1.00 96.88 95 VAL A CA 1
ATOM 716 C C . VAL A 1 95 ? 5.546 -7.994 2.678 1.00 96.88 95 VAL A C 1
ATOM 718 O O . VAL A 1 95 ? 5.302 -8.900 3.469 1.00 96.88 95 VAL A O 1
ATOM 721 N N . LYS A 1 96 ? 5.111 -8.011 1.413 1.00 97.31 96 LYS A N 1
ATOM 722 C CA . LYS A 1 96 ? 4.281 -9.083 0.863 1.00 97.31 96 LYS A CA 1
ATOM 723 C C . LYS A 1 96 ? 4.429 -9.172 -0.647 1.00 97.31 96 LYS A C 1
ATOM 725 O O . LYS A 1 96 ? 4.679 -8.174 -1.318 1.00 97.31 96 LYS A O 1
ATOM 730 N N . THR A 1 97 ? 4.232 -10.374 -1.167 1.00 97.19 97 THR A N 1
ATOM 731 C CA . THR A 1 97 ? 4.060 -10.638 -2.595 1.00 97.19 97 THR A CA 1
ATOM 732 C C . THR A 1 97 ? 2.694 -11.270 -2.832 1.00 97.19 97 THR A C 1
ATOM 734 O O . THR A 1 97 ? 2.102 -11.861 -1.921 1.00 97.19 97 THR A O 1
ATOM 737 N N . GLY A 1 98 ? 2.178 -11.141 -4.047 1.00 96.88 98 GLY A N 1
ATOM 738 C CA . GLY A 1 98 ? 0.916 -11.757 -4.427 1.00 96.88 98 GLY A CA 1
ATOM 739 C C . GLY A 1 98 ? 0.675 -11.694 -5.925 1.00 96.88 98 GLY A C 1
ATOM 740 O O . GLY A 1 98 ? 1.578 -11.394 -6.705 1.00 96.88 98 GLY A O 1
ATOM 741 N N . SER A 1 99 ? -0.555 -12.002 -6.325 1.00 97.81 99 SER A N 1
ATOM 742 C CA . SER A 1 99 ? -1.000 -11.855 -7.704 1.00 97.81 99 SER A CA 1
ATOM 743 C C . SER A 1 99 ? -2.448 -11.381 -7.757 1.00 97.81 99 SER A C 1
ATOM 745 O O . SER A 1 99 ? -3.264 -11.785 -6.926 1.00 97.81 99 SER A O 1
ATOM 747 N N . TRP A 1 100 ? -2.751 -10.533 -8.736 1.00 96.88 100 TRP A N 1
ATOM 748 C CA . TRP A 1 100 ? -4.103 -10.137 -9.123 1.00 96.88 100 TRP A CA 1
ATOM 749 C C . TRP A 1 100 ? -4.275 -10.444 -10.609 1.00 96.88 100 TRP A C 1
ATOM 751 O O . TRP A 1 100 ? -3.496 -9.957 -11.416 1.00 96.88 100 TRP A O 1
ATOM 761 N N . ASP A 1 101 ? -5.230 -11.297 -10.975 1.00 94.94 101 ASP A N 1
ATOM 762 C CA . ASP A 1 101 ? -5.500 -11.686 -12.376 1.00 94.94 101 ASP A CA 1
ATOM 763 C C . ASP A 1 101 ? -4.273 -12.187 -13.155 1.00 94.94 101 ASP A C 1
ATOM 765 O O . ASP A 1 101 ? -4.129 -11.959 -14.351 1.00 94.94 101 ASP A O 1
ATOM 769 N N . GLY A 1 102 ? -3.346 -12.861 -12.470 1.00 95.88 102 GLY A N 1
ATOM 770 C CA . GLY A 1 102 ? -2.088 -13.324 -13.065 1.00 95.88 102 GLY A CA 1
ATOM 771 C C . GLY A 1 102 ? -0.978 -12.268 -13.103 1.00 95.88 102 GLY A C 1
ATOM 772 O O . GLY A 1 102 ? 0.171 -12.610 -13.374 1.00 95.88 102 GLY A O 1
ATOM 773 N N . HIS A 1 103 ? -1.268 -11.018 -12.740 1.00 95.94 103 HIS A N 1
ATOM 774 C CA . HIS A 1 103 ? -0.273 -9.968 -12.554 1.00 95.94 103 HIS A CA 1
ATOM 775 C C . HIS A 1 103 ? 0.374 -10.117 -11.180 1.00 95.94 103 HIS A C 1
ATOM 777 O O . HIS A 1 103 ? -0.267 -9.915 -10.147 1.00 95.94 103 HIS A O 1
ATOM 783 N N . GLY A 1 104 ? 1.634 -10.547 -11.152 1.00 97.31 104 GLY A N 1
ATOM 784 C CA . GLY A 1 104 ? 2.406 -10.645 -9.916 1.00 97.31 104 GLY A CA 1
ATOM 785 C C . GLY A 1 104 ? 2.759 -9.261 -9.377 1.00 97.31 104 GLY A C 1
ATOM 786 O O . GLY A 1 104 ? 3.149 -8.379 -10.139 1.00 97.31 104 GLY A O 1
ATOM 787 N N . TRP A 1 105 ? 2.680 -9.082 -8.063 1.00 97.62 105 TRP A N 1
ATOM 788 C CA . TRP A 1 105 ? 3.004 -7.821 -7.402 1.00 97.62 105 TRP A CA 1
ATOM 789 C C . TRP A 1 105 ? 3.851 -8.030 -6.153 1.00 97.62 105 TRP A C 1
ATOM 791 O O . TRP A 1 105 ? 3.842 -9.099 -5.530 1.00 97.62 105 TRP A O 1
ATOM 801 N N . LEU A 1 106 ? 4.578 -6.981 -5.778 1.00 96.94 106 LEU A N 1
ATOM 802 C CA . LEU A 1 106 ? 5.362 -6.921 -4.555 1.00 96.94 106 LEU A CA 1
ATOM 803 C C . LEU A 1 106 ? 5.200 -5.561 -3.869 1.00 96.94 106 LEU A C 1
ATOM 805 O O . LEU A 1 106 ? 5.340 -4.497 -4.477 1.00 96.94 106 LEU A O 1
ATOM 809 N N . LEU A 1 107 ? 4.880 -5.625 -2.579 1.00 97.81 107 LEU A N 1
ATOM 810 C CA . LEU A 1 107 ? 4.758 -4.480 -1.691 1.00 97.81 107 LEU A CA 1
ATOM 811 C C . LEU A 1 107 ? 6.042 -4.365 -0.879 1.00 97.81 107 LEU A C 1
ATOM 813 O O . LEU A 1 107 ? 6.417 -5.297 -0.163 1.00 97.81 107 LEU A O 1
ATOM 817 N N . VAL A 1 108 ? 6.704 -3.221 -0.984 1.00 97.25 108 VAL A N 1
ATOM 818 C CA . VAL A 1 108 ? 7.978 -2.939 -0.316 1.00 97.25 108 VAL A CA 1
ATOM 819 C C . VAL A 1 108 ? 7.793 -1.755 0.609 1.00 97.25 108 VAL A C 1
ATOM 821 O O . VAL A 1 108 ? 7.097 -0.811 0.248 1.00 97.25 108 VAL A O 1
ATOM 824 N N . ALA A 1 109 ? 8.428 -1.772 1.775 1.00 97.38 109 ALA A N 1
ATOM 825 C CA . ALA A 1 109 ? 8.406 -0.647 2.696 1.00 97.38 109 ALA A CA 1
ATOM 826 C C . ALA A 1 109 ? 9.732 -0.465 3.437 1.00 97.38 109 ALA A C 1
ATOM 828 O O . ALA A 1 109 ? 10.529 -1.395 3.572 1.00 97.38 109 ALA A O 1
ATOM 829 N N . TYR A 1 110 ? 9.955 0.755 3.922 1.00 96.81 110 TYR A N 1
ATOM 830 C CA . TYR A 1 110 ? 11.075 1.115 4.784 1.00 96.81 110 TYR A CA 1
ATOM 831 C C . TYR A 1 110 ? 10.758 2.350 5.626 1.00 96.81 110 TYR A C 1
ATOM 833 O O . TYR A 1 110 ? 9.871 3.143 5.305 1.00 96.81 110 TYR A O 1
ATOM 841 N N . ARG A 1 111 ? 11.506 2.518 6.716 1.00 95.81 111 ARG A N 1
ATOM 842 C CA . ARG A 1 111 ? 11.455 3.707 7.572 1.00 95.81 111 ARG A CA 1
ATOM 843 C C . ARG A 1 111 ? 12.576 4.671 7.206 1.00 95.81 111 ARG A C 1
ATOM 845 O O . ARG A 1 111 ? 13.673 4.229 6.864 1.00 95.81 111 ARG A O 1
ATOM 852 N N . THR A 1 112 ? 12.313 5.966 7.321 1.00 95.06 112 THR A N 1
ATOM 853 C CA . THR A 1 112 ? 13.321 7.029 7.177 1.00 95.06 112 THR A CA 1
ATOM 854 C C . THR A 1 112 ? 13.879 7.427 8.546 1.00 95.06 112 THR A C 1
ATOM 856 O O . THR A 1 112 ? 13.276 7.127 9.578 1.00 95.06 112 THR A O 1
ATOM 859 N N . GLU A 1 113 ? 15.011 8.139 8.583 1.00 92.38 113 GLU A N 1
ATOM 860 C CA . GLU A 1 113 ? 15.566 8.657 9.851 1.00 92.38 113 GLU A CA 1
ATOM 861 C C . GLU A 1 113 ? 14.614 9.622 10.580 1.00 92.38 113 GLU A C 1
ATOM 863 O O . GLU A 1 113 ? 14.644 9.708 11.804 1.00 92.38 113 GLU A O 1
ATOM 868 N N . ASN A 1 114 ? 13.713 10.288 9.851 1.00 90.06 114 ASN A N 1
ATOM 869 C CA . ASN A 1 114 ? 12.711 11.189 10.427 1.00 90.06 114 AS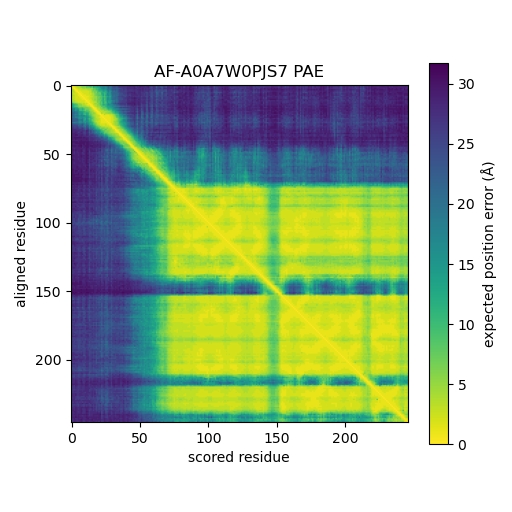N A CA 1
ATOM 870 C C . ASN A 1 114 ? 11.470 10.449 10.965 1.00 90.06 114 ASN A C 1
ATOM 872 O O . ASN A 1 114 ? 10.530 11.086 11.438 1.00 90.06 114 ASN A O 1
ATOM 876 N N . GLY A 1 115 ? 11.446 9.113 10.889 1.00 88.62 115 GLY A N 1
ATOM 877 C CA . GLY A 1 115 ? 10.337 8.276 11.350 1.00 88.62 115 GLY A CA 1
ATOM 878 C C . GLY A 1 115 ? 9.204 8.092 10.335 1.00 88.62 115 GLY A C 1
ATOM 879 O O . GLY A 1 115 ? 8.248 7.362 10.624 1.00 88.62 115 GLY A O 1
ATOM 880 N N . ASP A 1 116 ? 9.309 8.691 9.145 1.00 93.00 116 ASP A N 1
ATOM 881 C CA . ASP A 1 116 ? 8.336 8.479 8.071 1.00 93.00 116 ASP A CA 1
ATOM 882 C C . ASP A 1 116 ? 8.347 7.019 7.612 1.00 93.00 116 ASP A C 1
ATOM 884 O O . ASP A 1 116 ? 9.368 6.324 7.675 1.00 93.00 116 ASP A O 1
ATOM 888 N N . LEU A 1 117 ? 7.193 6.561 7.133 1.00 95.69 117 LEU A N 1
ATOM 889 C CA . LEU A 1 117 ? 7.045 5.259 6.501 1.00 95.69 117 LEU A CA 1
ATOM 890 C C . LEU A 1 117 ? 6.901 5.473 4.995 1.00 95.69 117 LEU A C 1
ATOM 892 O O . LEU A 1 117 ? 5.954 6.112 4.534 1.00 95.69 117 LEU A O 1
ATOM 896 N N . CYS A 1 118 ? 7.850 4.931 4.243 1.00 97.25 118 CYS A N 1
ATOM 897 C CA . CYS A 1 118 ? 7.796 4.859 2.792 1.00 97.25 118 CYS A CA 1
ATOM 898 C C . CYS A 1 118 ? 7.361 3.458 2.376 1.00 97.25 118 CYS A C 1
ATOM 900 O O . CYS A 1 118 ? 7.822 2.465 2.944 1.00 97.25 118 CYS A O 1
ATOM 902 N N . PHE A 1 119 ? 6.489 3.368 1.379 1.00 97.75 119 PHE A N 1
ATOM 903 C CA . PHE A 1 119 ? 6.057 2.100 0.807 1.00 97.75 119 PHE A CA 1
ATOM 904 C C . PHE A 1 119 ? 5.789 2.231 -0.690 1.00 97.75 119 PHE A C 1
ATOM 906 O O . PHE A 1 119 ? 5.353 3.277 -1.169 1.00 97.75 119 PHE A O 1
ATOM 913 N N . SER A 1 120 ? 6.055 1.160 -1.432 1.00 97.56 120 SER A N 1
ATOM 914 C CA . SER A 1 120 ? 5.854 1.089 -2.876 1.00 97.56 120 SER A CA 1
ATOM 915 C C . SER A 1 120 ? 5.172 -0.205 -3.289 1.00 97.56 120 SER A C 1
ATOM 917 O O . SER A 1 120 ? 5.447 -1.273 -2.740 1.00 97.56 120 SER A O 1
ATOM 919 N N . MET A 1 121 ? 4.301 -0.095 -4.286 1.00 97.69 121 MET A N 1
ATOM 920 C CA . MET A 1 121 ? 3.746 -1.232 -5.007 1.00 97.69 121 MET A CA 1
ATOM 921 C C . MET A 1 121 ? 4.474 -1.359 -6.340 1.00 97.69 121 MET A C 1
ATOM 923 O O . MET A 1 121 ? 4.601 -0.368 -7.058 1.00 97.69 121 MET A O 1
ATOM 927 N N . ASN A 1 122 ? 4.956 -2.558 -6.658 1.00 96.50 122 ASN A N 1
ATOM 928 C CA . ASN A 1 122 ? 5.750 -2.804 -7.856 1.00 96.50 122 ASN A CA 1
ATOM 929 C C . ASN A 1 122 ? 5.254 -4.067 -8.575 1.00 96.50 122 ASN A C 1
ATOM 931 O O . ASN A 1 122 ? 4.915 -5.050 -7.903 1.00 96.50 122 ASN A O 1
ATOM 935 N N . PRO A 1 123 ? 5.251 -4.092 -9.917 1.00 96.56 123 PRO A N 1
ATOM 936 C CA . PRO A 1 123 ? 5.004 -5.320 -10.655 1.00 96.56 123 PRO A CA 1
ATOM 937 C C . PRO A 1 123 ? 6.169 -6.295 -10.473 1.00 96.56 123 PRO A C 1
ATOM 939 O O . PRO A 1 123 ? 7.330 -5.927 -10.639 1.00 96.56 123 PRO A O 1
ATOM 942 N N . ALA A 1 124 ? 5.873 -7.560 -10.181 1.00 94.31 124 ALA A N 1
ATOM 943 C CA . ALA A 1 124 ? 6.899 -8.587 -9.985 1.00 94.31 124 ALA A CA 1
ATOM 944 C C . ALA A 1 124 ? 7.618 -8.982 -11.289 1.00 94.31 124 ALA A C 1
ATOM 946 O O . ALA A 1 124 ? 8.705 -9.554 -11.247 1.00 94.31 124 ALA A O 1
ATOM 947 N N . SER A 1 125 ? 7.016 -8.690 -12.445 1.00 89.25 125 SER A N 1
ATOM 948 C CA . SER A 1 125 ? 7.600 -8.916 -13.771 1.00 89.25 125 SER A CA 1
ATOM 949 C C . SER A 1 125 ? 8.587 -7.830 -14.203 1.00 89.25 125 SER A C 1
ATOM 951 O O . SER A 1 125 ? 9.320 -8.034 -15.171 1.00 89.25 125 SER A O 1
ATOM 953 N N . SER A 1 126 ? 8.596 -6.678 -13.528 1.00 87.88 126 SER A N 1
ATOM 954 C CA . SER A 1 126 ? 9.402 -5.520 -13.913 1.00 87.88 126 SER A CA 1
ATOM 955 C C . SER A 1 126 ? 10.712 -5.470 -13.122 1.00 87.88 126 SER A C 1
ATOM 957 O O . SER A 1 126 ? 10.712 -5.725 -11.916 1.00 87.88 126 SER A O 1
ATOM 959 N N . PRO A 1 127 ? 11.846 -5.096 -13.744 1.00 87.56 127 PRO A N 1
ATOM 960 C CA . PRO A 1 127 ? 13.071 -4.846 -12.998 1.00 87.56 127 PRO A CA 1
ATOM 961 C C . PRO A 1 127 ? 12.879 -3.685 -12.017 1.00 87.56 127 PRO A C 1
ATOM 963 O O . PRO A 1 127 ? 12.485 -2.583 -12.411 1.00 87.56 127 PRO A O 1
ATOM 966 N N . MET A 1 128 ? 13.224 -3.917 -10.751 1.00 86.69 128 MET A N 1
ATOM 967 C CA . MET A 1 128 ? 13.046 -2.963 -9.647 1.00 86.69 128 MET A CA 1
ATOM 968 C C . MET A 1 128 ? 13.789 -1.637 -9.826 1.00 86.69 128 MET A C 1
ATOM 970 O O . MET A 1 128 ? 13.403 -0.636 -9.232 1.00 86.69 128 MET A O 1
ATOM 974 N N . SER A 1 129 ? 14.810 -1.598 -10.678 1.00 85.44 129 SER A N 1
ATOM 975 C CA . SER A 1 129 ? 15.560 -0.384 -11.002 1.00 85.44 129 SER A CA 1
ATOM 976 C C . SER A 1 129 ? 14.818 0.562 -11.947 1.00 85.44 129 SER A C 1
ATOM 978 O O . SER A 1 129 ? 15.184 1.723 -12.053 1.00 85.44 129 SER A O 1
ATOM 980 N N . THR A 1 130 ? 13.790 0.085 -12.652 1.00 88.75 130 THR A N 1
ATOM 981 C CA . THR A 1 130 ? 13.123 0.871 -13.705 1.00 88.75 130 THR A CA 1
ATOM 982 C C . THR A 1 130 ? 11.865 1.583 -13.225 1.00 88.75 130 THR A C 1
ATOM 984 O O . THR A 1 130 ? 11.467 2.578 -13.820 1.00 88.75 130 THR A O 1
ATOM 987 N N . GLY A 1 131 ? 11.209 1.058 -12.185 1.00 89.00 131 GLY A N 1
ATOM 988 C CA . GLY A 1 131 ? 9.946 1.598 -11.674 1.00 89.00 131 GLY A CA 1
ATOM 989 C C . GLY A 1 131 ? 8.774 1.513 -12.651 1.00 89.00 131 GLY A C 1
ATOM 990 O O . GLY A 1 131 ? 7.733 2.114 -12.400 1.00 89.00 131 GLY A O 1
ATOM 991 N N . VAL A 1 132 ? 8.911 0.776 -13.759 1.00 92.00 132 VAL A N 1
ATOM 992 C CA . VAL A 1 132 ? 7.844 0.639 -14.757 1.00 92.00 132 VAL A CA 1
ATOM 993 C C . VAL A 1 132 ? 6.623 -0.004 -14.109 1.00 92.00 132 VAL A C 1
ATOM 995 O O . VAL A 1 132 ? 6.706 -1.117 -13.588 1.00 92.00 132 VAL A O 1
ATOM 998 N N . GLY A 1 133 ? 5.506 0.726 -14.130 1.00 90.44 133 GLY A N 1
ATOM 999 C CA . GLY A 1 133 ? 4.230 0.305 -13.556 1.00 90.44 133 GLY A CA 1
ATOM 1000 C C . GLY A 1 133 ? 4.173 0.328 -12.025 1.00 90.44 133 GLY A C 1
ATOM 1001 O O . GLY A 1 133 ? 3.185 -0.146 -11.466 1.00 90.44 133 GLY A O 1
ATOM 1002 N N . ALA A 1 134 ? 5.205 0.847 -11.353 1.00 94.56 134 ALA A N 1
ATOM 1003 C CA . ALA A 1 134 ? 5.271 0.959 -9.902 1.00 94.56 134 ALA A CA 1
ATOM 1004 C C . ALA A 1 134 ? 4.783 2.329 -9.408 1.00 94.56 134 ALA A C 1
ATOM 1006 O O . ALA A 1 134 ? 4.764 3.316 -10.142 1.00 94.56 134 ALA A O 1
ATOM 1007 N N . ALA A 1 135 ? 4.428 2.402 -8.128 1.00 95.44 135 ALA A N 1
ATOM 1008 C CA . ALA A 1 135 ? 4.140 3.664 -7.458 1.00 95.44 135 ALA A CA 1
ATOM 1009 C C . ALA A 1 135 ? 4.631 3.630 -6.007 1.00 95.44 135 ALA A C 1
ATOM 1011 O O . ALA A 1 135 ? 4.730 2.560 -5.403 1.00 95.44 135 ALA A O 1
ATOM 1012 N N . MET A 1 136 ? 4.927 4.801 -5.437 1.00 96.62 136 MET A N 1
ATOM 1013 C CA . MET A 1 136 ? 5.424 4.945 -4.067 1.00 96.62 136 MET A CA 1
ATOM 1014 C C . MET A 1 136 ? 4.711 6.089 -3.341 1.00 96.62 136 MET A C 1
ATOM 1016 O O . MET A 1 136 ? 4.379 7.106 -3.946 1.00 96.62 136 MET A O 1
ATOM 1020 N N . ASN A 1 137 ? 4.523 5.933 -2.031 1.00 95.81 137 ASN A N 1
ATOM 1021 C CA . ASN A 1 137 ? 4.130 7.001 -1.120 1.00 95.81 137 ASN A CA 1
ATOM 1022 C C . ASN A 1 137 ? 5.082 7.019 0.089 1.00 95.81 137 ASN A C 1
ATOM 1024 O O . ASN A 1 137 ? 5.489 5.968 0.587 1.00 95.81 137 ASN A O 1
ATOM 1028 N N . CYS A 1 138 ? 5.428 8.217 0.552 1.00 95.19 138 CYS A N 1
ATOM 1029 C CA . CYS A 1 138 ? 6.165 8.459 1.783 1.00 95.19 138 CYS A CA 1
ATOM 1030 C C . CYS A 1 138 ? 5.418 9.496 2.617 1.00 95.19 138 CYS A C 1
ATOM 1032 O O . CYS A 1 138 ? 5.047 10.559 2.115 1.00 95.19 138 CYS A O 1
ATOM 1034 N N . GLY A 1 139 ? 5.261 9.232 3.910 1.00 90.00 139 GLY A N 1
ATOM 1035 C CA . GLY A 1 139 ? 4.715 10.230 4.816 1.00 90.00 139 GLY A CA 1
ATOM 1036 C C . GLY A 1 139 ? 4.737 9.807 6.274 1.00 90.00 139 GLY A C 1
ATOM 1037 O O . GLY A 1 139 ? 5.032 8.659 6.619 1.00 90.00 139 GLY A O 1
ATOM 1038 N N . GLY A 1 140 ? 4.385 10.764 7.132 1.00 85.19 140 GLY A N 1
ATOM 1039 C CA . GLY A 1 140 ? 4.290 10.539 8.566 1.00 85.19 140 GLY A CA 1
ATOM 1040 C C . GLY A 1 140 ? 3.219 9.499 8.884 1.00 85.19 140 GLY A C 1
ATOM 1041 O O . GLY A 1 140 ? 2.029 9.745 8.678 1.00 85.19 140 GLY A O 1
ATOM 1042 N N . PHE A 1 141 ? 3.652 8.359 9.418 1.00 85.06 141 PHE A N 1
ATOM 1043 C CA . PHE A 1 141 ? 2.796 7.283 9.906 1.00 85.06 141 PHE A CA 1
ATOM 1044 C C . PHE A 1 141 ? 3.025 7.105 11.407 1.00 85.06 141 PHE A C 1
ATOM 1046 O O . PHE A 1 141 ? 4.129 6.746 11.830 1.00 85.06 141 PHE A O 1
ATOM 1053 N N . GLN A 1 142 ? 1.993 7.363 12.211 1.00 80.00 142 GLN A N 1
ATOM 1054 C CA . GLN A 1 142 ? 2.077 7.293 13.668 1.00 80.00 142 GLN A CA 1
ATOM 1055 C C . GLN A 1 142 ? 1.372 6.033 14.165 1.00 80.00 142 GLN A C 1
ATOM 1057 O O . GLN A 1 142 ? 0.150 5.973 14.255 1.00 80.00 142 GLN A O 1
ATOM 1062 N N . SER A 1 143 ? 2.171 5.026 14.508 1.00 67.88 143 SER A N 1
ATOM 1063 C CA . SER A 1 143 ? 1.740 3.871 15.292 1.00 67.88 143 SER A CA 1
ATOM 1064 C C . SER A 1 143 ? 1.744 4.265 16.770 1.00 67.88 143 SER A C 1
ATOM 1066 O O . SER A 1 143 ? 2.808 4.329 17.388 1.00 67.88 143 SER A O 1
ATOM 1068 N N . GLY A 1 144 ? 0.584 4.615 17.323 1.00 64.94 144 GLY A N 1
ATOM 1069 C CA . GLY A 1 144 ? 0.443 4.921 18.745 1.00 64.94 144 GLY A CA 1
ATOM 1070 C C . GLY A 1 144 ? -0.929 5.495 19.113 1.00 64.94 144 GLY A C 1
ATOM 1071 O O . GLY A 1 144 ? -1.638 5.996 18.236 1.00 64.94 144 GLY A O 1
ATOM 1072 N N . PRO A 1 145 ? -1.307 5.453 20.407 1.00 56.38 145 PRO A N 1
ATOM 1073 C CA . PRO A 1 145 ? -2.552 6.041 20.873 1.00 56.38 145 PRO A CA 1
ATOM 1074 C C . PRO A 1 145 ? -2.582 7.522 20.498 1.00 56.38 145 PRO A C 1
ATOM 1076 O O . PRO A 1 145 ? -1.636 8.262 20.777 1.00 56.38 145 PRO A O 1
ATOM 1079 N N . SER A 1 146 ? -3.668 7.949 19.854 1.00 54.53 146 SER A N 1
ATOM 1080 C CA . SER A 1 146 ? -3.875 9.343 19.462 1.00 54.53 146 SER A CA 1
ATOM 1081 C C . SER A 1 146 ? -3.921 10.211 20.720 1.00 54.53 146 SER A C 1
ATOM 1083 O O . SER A 1 146 ? -4.957 10.345 21.366 1.00 54.53 146 SER A O 1
ATOM 1085 N N . GLY A 1 147 ? -2.778 10.773 21.112 1.00 49.72 147 GLY A N 1
ATOM 1086 C CA . GLY A 1 147 ? -2.673 11.674 22.251 1.00 49.72 147 GLY A CA 1
ATOM 1087 C C . GLY A 1 147 ? -3.368 12.996 21.946 1.00 49.72 147 GLY A C 1
ATOM 1088 O O . GLY A 1 147 ? -2.709 13.933 21.513 1.00 49.72 147 GLY A O 1
ATOM 1089 N N . GLY A 1 148 ? -4.694 13.052 22.117 1.00 45.12 148 GLY A N 1
ATOM 1090 C CA . GLY A 1 148 ? -5.528 14.258 22.266 1.00 45.12 148 GLY A CA 1
ATOM 1091 C C . GLY A 1 148 ? -5.505 15.323 21.157 1.00 45.12 148 GLY A C 1
ATOM 1092 O O . GLY A 1 148 ? -6.217 16.317 21.264 1.00 45.12 148 GLY A O 1
ATOM 1093 N N . GLY A 1 149 ? -4.705 15.160 20.106 1.00 50.00 149 GLY A N 1
ATOM 1094 C CA . GLY A 1 149 ? -4.612 16.078 18.979 1.00 50.00 149 GLY A CA 1
ATOM 1095 C C . GLY A 1 149 ? -5.466 15.613 17.808 1.00 50.00 149 GLY A C 1
ATOM 1096 O O . GLY A 1 149 ? -5.618 14.419 17.577 1.00 50.00 149 GLY A O 1
ATOM 1097 N N . ASN A 1 150 ? -5.974 16.567 17.030 1.00 49.81 150 ASN A N 1
ATOM 1098 C CA . ASN A 1 150 ? -6.825 16.392 15.847 1.00 49.81 150 ASN A CA 1
ATOM 1099 C C . ASN A 1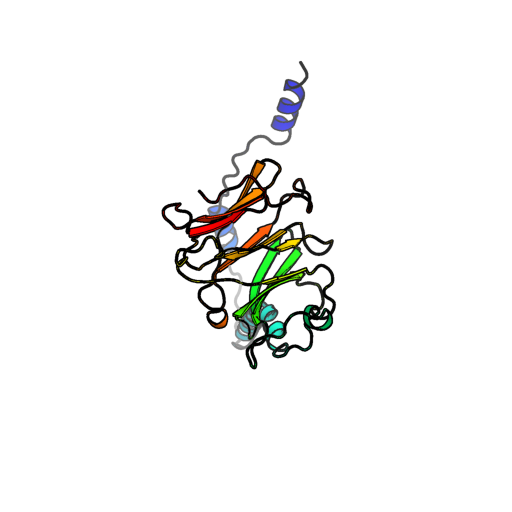 150 ? -6.094 15.728 14.646 1.00 49.81 150 ASN A C 1
ATOM 1101 O O . ASN A 1 150 ? -6.188 16.182 13.507 1.00 49.81 150 ASN A O 1
ATOM 1105 N N . ARG A 1 151 ? -5.273 14.701 14.896 1.00 48.59 151 ARG A N 1
ATOM 1106 C CA . ARG A 1 151 ? -4.458 13.990 13.906 1.00 48.59 151 ARG A CA 1
ATOM 1107 C C . ARG A 1 151 ? -4.830 12.507 13.910 1.00 48.59 151 ARG A C 1
ATOM 1109 O O . ARG A 1 151 ? -4.179 11.728 14.599 1.00 48.59 151 ARG A O 1
ATOM 1116 N N . PRO A 1 152 ? -5.834 12.092 13.128 1.00 53.50 152 PRO A N 1
ATOM 1117 C CA . PRO A 1 152 ? -6.079 10.676 12.914 1.00 53.50 152 PRO A CA 1
ATOM 1118 C C . PRO A 1 152 ? -5.058 10.194 11.877 1.00 53.50 152 PRO A C 1
ATOM 1120 O O . PRO A 1 152 ? -5.210 10.503 10.701 1.00 53.50 152 PRO A O 1
ATOM 1123 N N . ARG A 1 153 ? -3.947 9.552 12.274 1.00 68.12 153 ARG A N 1
ATOM 1124 C CA . ARG A 1 153 ? -2.933 9.076 11.297 1.00 68.12 153 ARG A CA 1
ATOM 1125 C C . ARG A 1 153 ? -2.304 7.737 11.660 1.00 68.12 153 ARG A C 1
ATOM 1127 O O . ARG A 1 153 ? -1.085 7.581 11.658 1.00 68.12 153 ARG A O 1
ATOM 1134 N N . GLY A 1 154 ? -3.185 6.774 11.905 1.00 88.81 154 GLY A N 1
ATOM 1135 C CA . GLY A 1 154 ? -2.862 5.353 11.917 1.00 88.81 154 GLY A CA 1
ATOM 1136 C C . GLY A 1 154 ? -3.149 4.635 10.591 1.00 88.81 154 GLY A C 1
ATOM 1137 O O . GLY A 1 154 ? -3.082 3.416 10.537 1.00 88.81 154 GLY A O 1
ATOM 1138 N N . ILE A 1 155 ? -3.534 5.351 9.531 1.00 94.44 155 ILE A N 1
ATOM 1139 C CA . ILE A 1 155 ? -3.828 4.777 8.212 1.00 94.44 155 ILE A CA 1
ATOM 1140 C C . ILE A 1 155 ? -3.478 5.784 7.115 1.00 94.44 155 ILE A C 1
ATOM 1142 O O . ILE A 1 155 ? -3.677 6.989 7.277 1.00 94.44 155 ILE A O 1
ATOM 1146 N N . THR A 1 156 ? -2.935 5.297 6.005 1.00 94.88 156 THR A N 1
ATOM 1147 C CA . THR A 1 156 ? -2.760 6.060 4.761 1.00 94.88 156 THR A CA 1
ATOM 1148 C C . THR A 1 156 ? -2.862 5.106 3.577 1.00 94.88 156 THR A C 1
ATOM 1150 O O . THR A 1 156 ? -3.062 3.905 3.772 1.00 94.88 156 THR A O 1
ATOM 1153 N N . PHE A 1 157 ? -2.758 5.621 2.356 1.00 95.69 157 PHE A N 1
ATOM 1154 C CA . PHE A 1 157 ? -2.860 4.816 1.151 1.00 95.69 157 PHE A CA 1
ATOM 1155 C C . PHE A 1 157 ? -2.037 5.361 -0.013 1.00 95.69 157 PHE A C 1
ATOM 1157 O O . PHE A 1 157 ? -1.594 6.510 -0.046 1.00 95.69 157 PHE A O 1
ATOM 1164 N N . LEU A 1 158 ? -1.867 4.486 -0.985 1.00 95.12 158 LEU A N 1
ATOM 1165 C CA . LEU A 1 158 ? -1.426 4.726 -2.340 1.00 95.12 158 LEU A CA 1
ATOM 1166 C C . LEU A 1 158 ? -2.437 4.017 -3.241 1.00 95.12 158 LEU A C 1
ATOM 1168 O O . LEU A 1 158 ? -2.810 2.874 -2.978 1.00 95.12 158 LEU A O 1
ATOM 1172 N N . SER A 1 159 ? -2.863 4.685 -4.302 1.00 94.38 159 SER A N 1
ATOM 1173 C CA . SER A 1 159 ? -3.643 4.064 -5.371 1.00 94.38 159 SER A CA 1
ATOM 1174 C C . SER A 1 159 ? -2.891 4.212 -6.685 1.00 94.38 159 SER A C 1
ATOM 1176 O O . SER A 1 159 ? -2.075 5.124 -6.841 1.00 94.38 159 SER A O 1
ATOM 1178 N N . GLY A 1 160 ? -3.107 3.274 -7.596 1.00 93.19 160 GLY A N 1
ATOM 1179 C CA . GLY A 1 160 ? -2.418 3.245 -8.877 1.00 93.19 160 GLY A CA 1
ATOM 1180 C C . GLY A 1 160 ? -2.982 2.174 -9.797 1.00 93.19 160 GLY A C 1
ATOM 1181 O O . GLY A 1 160 ? -3.912 1.453 -9.442 1.00 93.19 160 GLY A O 1
ATOM 1182 N N . GLY A 1 161 ? -2.415 2.095 -10.992 1.00 92.88 161 GLY A N 1
ATOM 1183 C CA . GLY A 1 161 ? -2.731 1.098 -12.007 1.00 92.88 161 GLY A CA 1
ATOM 1184 C C . GLY A 1 161 ? -1.814 1.290 -13.211 1.00 92.88 161 GLY A C 1
ATOM 1185 O O . GLY A 1 161 ? -1.372 2.408 -13.489 1.00 92.88 161 GLY A O 1
ATOM 1186 N N . SER A 1 162 ? -1.496 0.200 -13.899 1.00 93.12 162 SER A N 1
ATOM 1187 C CA . SER A 1 162 ? -0.602 0.175 -15.058 1.00 93.12 162 SER A CA 1
ATOM 1188 C C . SER A 1 162 ? -0.937 -1.020 -15.964 1.00 93.12 162 SER A C 1
ATOM 1190 O O . SER A 1 162 ? -1.723 -1.882 -15.584 1.00 93.12 162 SER A O 1
ATOM 1192 N N . PRO A 1 163 ? -0.374 -1.127 -17.176 1.00 93.00 163 PRO A N 1
ATOM 1193 C CA . PRO A 1 163 ? -0.504 -2.354 -17.966 1.00 93.00 163 PRO A CA 1
ATOM 1194 C C . PRO A 1 163 ? 0.031 -3.604 -17.242 1.00 93.00 163 PRO A C 1
ATOM 1196 O O . PRO A 1 163 ? -0.414 -4.719 -17.512 1.00 93.00 163 PRO A O 1
ATOM 1199 N N . GLU A 1 164 ? 0.981 -3.430 -16.321 1.00 94.88 164 GLU A N 1
ATOM 1200 C CA . GLU A 1 164 ? 1.592 -4.513 -15.555 1.00 94.88 164 GLU A CA 1
ATOM 1201 C C . GLU A 1 164 ? 0.833 -4.853 -14.266 1.00 94.88 164 GLU A C 1
ATOM 1203 O O . GLU A 1 164 ? 1.011 -5.960 -13.756 1.00 94.88 164 GLU A O 1
ATOM 1208 N N . LEU A 1 165 ? -0.007 -3.949 -13.748 1.00 94.31 165 LEU A N 1
ATOM 1209 C CA . LEU A 1 165 ? -0.806 -4.147 -12.537 1.00 94.31 165 LEU A CA 1
ATOM 1210 C C . LEU A 1 165 ? -2.228 -3.600 -12.707 1.00 94.31 165 LEU A C 1
ATOM 1212 O O . LEU A 1 165 ? -2.376 -2.423 -13.043 1.00 94.31 165 LEU A O 1
ATOM 1216 N N . PRO A 1 166 ? -3.277 -4.375 -12.369 1.00 95.00 166 PRO A N 1
ATOM 1217 C CA . PRO A 1 166 ? -4.639 -3.848 -12.375 1.00 95.00 166 PRO A CA 1
ATOM 1218 C C . PRO A 1 166 ? -4.759 -2.658 -11.420 1.00 95.00 166 PRO A C 1
ATOM 1220 O O . PRO A 1 166 ? -3.898 -2.436 -10.572 1.00 95.00 166 PRO A O 1
ATOM 1223 N N . THR A 1 167 ? -5.843 -1.898 -11.515 1.00 94.50 167 THR A N 1
ATOM 1224 C CA . THR A 1 167 ? -6.118 -0.819 -10.561 1.00 94.50 167 THR A CA 1
ATOM 1225 C C . THR A 1 167 ? -6.135 -1.344 -9.128 1.00 94.50 167 THR A C 1
ATOM 1227 O O . THR A 1 167 ? -6.766 -2.362 -8.838 1.00 94.50 167 THR A O 1
ATOM 1230 N N . TYR A 1 168 ? -5.440 -0.662 -8.220 1.00 95.94 168 TYR A N 1
ATOM 1231 C CA . TYR A 1 168 ? -5.265 -1.112 -6.843 1.00 95.94 168 TYR A CA 1
ATOM 1232 C C . TYR A 1 168 ? -5.279 0.034 -5.836 1.00 95.94 168 TYR A C 1
ATOM 1234 O O . TYR A 1 168 ? -5.031 1.199 -6.155 1.00 95.94 168 TYR A O 1
ATOM 1242 N N . VAL A 1 169 ? -5.489 -0.345 -4.577 1.00 96.56 169 VAL A N 1
ATOM 1243 C CA . VAL A 1 169 ? -5.273 0.491 -3.399 1.00 96.56 169 VAL A CA 1
ATOM 1244 C C . VAL A 1 169 ? -4.506 -0.303 -2.349 1.00 96.56 169 VAL A C 1
ATOM 1246 O O . VAL A 1 169 ? -4.849 -1.441 -2.023 1.00 96.56 169 VAL A O 1
ATOM 1249 N N . VAL A 1 170 ? -3.438 0.291 -1.830 1.00 97.81 170 VAL A N 1
ATOM 1250 C CA . VAL A 1 170 ? -2.584 -0.315 -0.805 1.00 97.81 170 VAL A CA 1
ATOM 1251 C C . VAL A 1 170 ? -2.193 0.712 0.236 1.00 97.81 170 VAL A C 1
ATOM 1253 O O . VAL A 1 170 ? -2.126 1.904 -0.055 1.00 97.81 170 VAL A O 1
ATOM 1256 N N . GLY A 1 171 ? -1.852 0.266 1.435 1.00 97.31 171 GLY A N 1
ATOM 1257 C CA . GLY A 1 171 ? -1.309 1.175 2.429 1.00 97.31 171 GLY A CA 1
ATOM 1258 C C . GLY A 1 171 ? -1.005 0.518 3.762 1.00 97.31 171 GLY A C 1
ATOM 1259 O O . GLY A 1 171 ? -1.369 -0.637 3.989 1.00 97.31 171 GLY A O 1
ATOM 1260 N N . PRO A 1 172 ? -0.312 1.242 4.648 1.00 97.56 172 PRO A N 1
ATOM 1261 C CA . PRO A 1 172 ? -0.145 0.848 6.029 1.00 97.56 172 PRO A CA 1
ATOM 1262 C C . PRO A 1 172 ? -1.380 1.221 6.858 1.00 97.56 172 PRO A C 1
ATOM 1264 O O . PRO A 1 172 ? -2.060 2.223 6.607 1.00 97.56 172 PRO A O 1
ATOM 1267 N N . VAL A 1 173 ? -1.621 0.430 7.893 1.00 97.12 173 VAL A N 1
ATOM 1268 C CA . VAL A 1 173 ? -2.621 0.644 8.937 1.00 97.12 173 VAL A CA 1
ATOM 1269 C C . VAL A 1 173 ? -2.028 0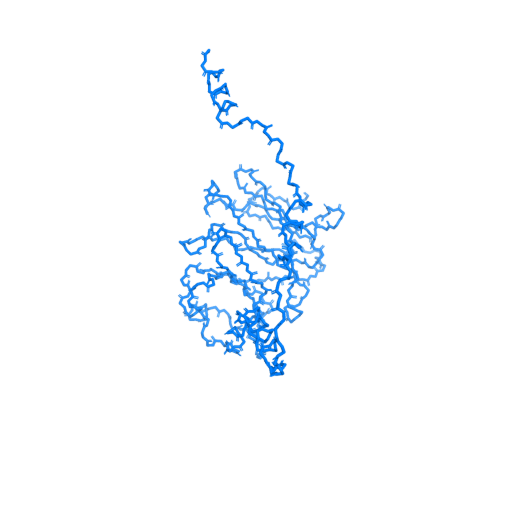.218 10.285 1.00 97.12 173 VAL A C 1
ATOM 1271 O O . VAL A 1 173 ? -1.119 -0.609 10.327 1.00 97.12 173 VAL A O 1
ATOM 1274 N N . ILE A 1 174 ? -2.464 0.808 11.393 1.00 95.44 174 ILE A N 1
ATOM 1275 C CA . ILE A 1 174 ? -2.001 0.417 12.732 1.00 95.44 174 ILE A CA 1
ATOM 1276 C C . ILE A 1 174 ? -2.309 -1.050 13.034 1.00 95.44 174 ILE A C 1
ATOM 1278 O O . ILE A 1 174 ? -3.223 -1.647 12.464 1.00 95.44 174 ILE A O 1
ATOM 1282 N N . GLU A 1 175 ? -1.522 -1.627 13.937 1.00 95.94 175 GLU A N 1
ATOM 1283 C CA . GLU A 1 175 ? -1.569 -3.047 14.282 1.00 95.94 175 GLU A CA 1
ATOM 1284 C C . GLU A 1 175 ? -2.926 -3.492 14.852 1.00 95.94 175 GLU A C 1
ATOM 1286 O O . GLU A 1 175 ? -3.351 -4.627 14.625 1.00 95.94 175 GLU A O 1
ATOM 1291 N N . GLU A 1 176 ? -3.644 -2.598 15.532 1.00 95.38 176 GLU A N 1
ATOM 1292 C CA . GLU A 1 176 ? -4.956 -2.869 16.122 1.00 95.38 176 GLU A CA 1
ATOM 1293 C C . GLU A 1 176 ? -6.047 -3.113 15.068 1.00 95.38 176 GLU A C 1
ATOM 1295 O O . GLU A 1 176 ? -7.059 -3.749 15.372 1.00 95.38 176 GLU A O 1
ATOM 1300 N N . ALA A 1 177 ? -5.851 -2.649 13.828 1.00 96.62 177 ALA A N 1
ATOM 1301 C CA . ALA A 1 177 ? -6.819 -2.863 12.762 1.00 96.62 177 ALA A CA 1
ATOM 1302 C C . ALA A 1 177 ? -6.847 -4.339 12.325 1.00 96.62 177 ALA A C 1
ATOM 1304 O O . ALA A 1 177 ? -5.824 -4.948 11.983 1.00 96.62 177 ALA A O 1
ATOM 1305 N N . GLN A 1 178 ? -8.049 -4.904 12.312 1.00 98.12 178 GLN A N 1
ATOM 1306 C CA . GLN A 1 178 ? -8.365 -6.241 11.806 1.00 98.12 178 GLN A CA 1
ATOM 1307 C C . GLN A 1 178 ? -9.066 -6.184 10.444 1.00 98.12 178 GLN A C 1
ATOM 1309 O O . GLN A 1 178 ? -9.011 -7.146 9.682 1.00 98.12 178 GLN A O 1
ATOM 1314 N N . GLU A 1 179 ? -9.656 -5.039 10.107 1.00 98.44 179 GLU A N 1
ATOM 1315 C CA . GLU A 1 179 ? -10.293 -4.775 8.822 1.00 98.44 179 GLU A CA 1
ATOM 1316 C C . GLU A 1 179 ? -9.993 -3.341 8.373 1.00 98.44 179 GLU A C 1
ATOM 1318 O O . GLU A 1 179 ? -9.871 -2.428 9.191 1.00 98.44 179 GLU A O 1
ATOM 1323 N N . VAL A 1 180 ? -9.865 -3.136 7.063 1.00 98.00 180 VAL A N 1
ATOM 1324 C CA . VAL A 1 180 ? -9.804 -1.814 6.439 1.00 98.00 180 VAL A CA 1
ATOM 1325 C C . VAL A 1 180 ? -10.986 -1.655 5.494 1.00 98.00 180 VAL A C 1
ATOM 1327 O O . VAL A 1 180 ? -11.181 -2.460 4.584 1.00 98.00 180 VAL A O 1
ATOM 1330 N N . VAL A 1 181 ? -11.747 -0.585 5.710 1.00 97.69 181 VAL A N 1
ATOM 1331 C CA . VAL A 1 181 ? -12.885 -0.170 4.891 1.00 97.69 181 VAL A CA 1
ATOM 1332 C C . VAL A 1 181 ? -12.481 1.048 4.074 1.00 97.69 181 VAL A C 1
ATOM 1334 O O . VAL A 1 181 ? -12.029 2.057 4.621 1.00 97.69 181 VAL A O 1
ATOM 1337 N N . ILE A 1 182 ? -12.653 0.957 2.762 1.00 95.69 182 ILE A N 1
ATOM 1338 C CA . ILE A 1 182 ? -12.271 1.978 1.788 1.00 95.69 182 ILE A CA 1
ATOM 1339 C C . ILE A 1 182 ? -13.546 2.442 1.097 1.00 95.69 182 ILE A C 1
ATOM 1341 O O . ILE A 1 182 ? -14.206 1.660 0.417 1.00 95.69 182 ILE A O 1
ATOM 1345 N N . GLN A 1 183 ? -13.904 3.703 1.304 1.00 94.81 183 GLN A N 1
ATOM 1346 C CA . GLN A 1 183 ? -15.065 4.338 0.693 1.00 94.81 183 GLN A CA 1
ATOM 1347 C C . GLN A 1 183 ? -14.589 5.241 -0.441 1.00 94.81 183 GLN A C 1
ATOM 1349 O O . GLN A 1 183 ? -13.692 6.070 -0.252 1.00 94.81 183 GLN A O 1
ATOM 1354 N N . PHE A 1 184 ? -15.193 5.080 -1.611 1.00 92.75 184 PHE A N 1
ATOM 1355 C CA . PHE A 1 184 ? -14.901 5.872 -2.803 1.00 92.75 184 PHE A CA 1
ATOM 1356 C C . PHE A 1 184 ? -15.986 6.929 -3.011 1.00 92.75 184 PHE A C 1
ATOM 1358 O O . PHE A 1 184 ? -17.139 6.712 -2.647 1.00 92.75 184 PHE A O 1
ATOM 1365 N N . ALA A 1 185 ? -15.642 8.031 -3.680 1.00 90.31 185 ALA A N 1
ATOM 1366 C CA . ALA A 1 185 ? -16.572 9.133 -3.958 1.00 90.31 185 ALA A CA 1
ATOM 1367 C C . ALA A 1 185 ? -17.848 8.718 -4.728 1.00 90.31 185 ALA A C 1
ATOM 1369 O O . ALA A 1 185 ? -18.849 9.430 -4.705 1.00 9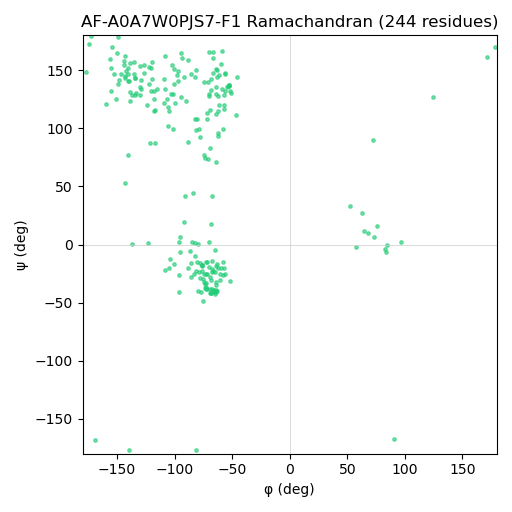0.31 185 ALA A O 1
ATOM 1370 N N . GLY A 1 186 ? -17.831 7.569 -5.417 1.00 87.94 186 GLY A N 1
ATOM 1371 C CA . GLY A 1 186 ? -19.003 6.986 -6.083 1.00 87.94 186 GLY A CA 1
ATOM 1372 C C . GLY A 1 186 ? -19.964 6.233 -5.152 1.00 87.94 186 GLY A C 1
ATOM 1373 O O . GLY A 1 186 ? -20.952 5.679 -5.628 1.00 87.94 186 GLY A O 1
ATOM 1374 N N . GLY A 1 187 ? -19.677 6.169 -3.848 1.00 90.12 187 GLY A N 1
ATOM 1375 C CA . GLY A 1 187 ? -20.442 5.404 -2.860 1.00 90.12 187 GLY A CA 1
ATOM 1376 C C . GLY A 1 187 ? -20.073 3.919 -2.785 1.00 90.12 187 GLY A C 1
ATOM 1377 O O . GLY A 1 187 ? -20.593 3.209 -1.926 1.00 90.12 187 GLY A O 1
ATOM 1378 N N . ALA A 1 188 ? -19.169 3.441 -3.647 1.00 91.94 188 ALA A N 1
ATOM 1379 C CA . ALA A 1 188 ? -18.620 2.096 -3.548 1.00 91.94 188 ALA A CA 1
ATOM 1380 C C . ALA A 1 188 ? -17.835 1.928 -2.238 1.00 91.94 188 ALA A C 1
ATOM 1382 O O . ALA A 1 188 ? -17.153 2.849 -1.774 1.00 91.94 188 ALA A O 1
ATOM 1383 N N . VAL A 1 189 ? -17.924 0.733 -1.653 1.00 94.69 189 VAL A N 1
ATOM 1384 C CA . VAL A 1 189 ? -17.232 0.377 -0.413 1.00 94.69 189 VAL A CA 1
ATOM 1385 C C . VAL A 1 189 ? -16.496 -0.939 -0.609 1.00 94.69 189 VAL A C 1
ATOM 1387 O O . VAL A 1 189 ? -17.078 -1.931 -1.043 1.00 94.69 189 VAL A O 1
ATOM 1390 N N . LEU A 1 190 ? -15.212 -0.941 -0.269 1.00 95.69 190 LEU A N 1
ATOM 1391 C CA . LEU A 1 190 ? -14.339 -2.104 -0.334 1.00 95.69 190 LEU A CA 1
ATOM 1392 C C . LEU A 1 190 ? -13.840 -2.455 1.066 1.00 95.69 190 LEU A C 1
ATOM 1394 O O . LEU A 1 190 ? -13.350 -1.594 1.793 1.00 95.69 190 LEU A O 1
ATOM 1398 N N . HIS A 1 191 ? -13.933 -3.734 1.408 1.00 97.94 191 HIS A N 1
ATOM 1399 C CA . HIS A 1 191 ? -13.441 -4.299 2.658 1.00 97.94 191 HIS A CA 1
ATOM 1400 C C . HIS A 1 191 ? -12.206 -5.152 2.373 1.00 97.94 191 HIS A C 1
ATOM 1402 O O . HIS A 1 191 ? -12.202 -5.955 1.438 1.00 97.94 191 HIS A O 1
ATOM 1408 N N . THR A 1 192 ? -11.150 -4.990 3.166 1.00 98.00 192 THR A N 1
ATOM 1409 C CA . THR A 1 192 ? -9.931 -5.793 3.036 1.00 98.00 192 THR A CA 1
ATOM 1410 C C . THR A 1 192 ? -9.328 -6.115 4.395 1.00 98.00 192 THR A C 1
ATOM 1412 O O . THR A 1 192 ? -9.337 -5.297 5.311 1.00 98.00 192 THR A O 1
ATOM 1415 N N . VAL A 1 193 ? -8.744 -7.307 4.507 1.00 98.44 193 VAL A N 1
ATOM 1416 C CA . VAL A 1 193 ? -8.063 -7.767 5.721 1.00 98.44 193 VAL A CA 1
ATOM 1417 C C . VAL A 1 193 ? -6.586 -7.356 5.660 1.00 98.44 193 VAL A C 1
ATOM 1419 O O . VAL A 1 193 ? -5.904 -7.701 4.686 1.00 98.44 193 VAL A O 1
ATOM 1422 N N . PRO A 1 194 ? -6.067 -6.616 6.655 1.00 98.50 194 PRO A N 1
ATOM 1423 C CA . PRO A 1 194 ? -4.646 -6.312 6.747 1.00 98.50 194 PRO A CA 1
ATOM 1424 C C . PRO A 1 194 ? -3.797 -7.560 7.022 1.00 98.50 194 PRO A C 1
ATOM 1426 O O . PRO A 1 194 ? -4.274 -8.580 7.510 1.00 98.50 194 PRO A O 1
ATOM 1429 N N . PHE A 1 195 ? -2.506 -7.469 6.736 1.00 98.38 195 PHE A N 1
ATOM 1430 C CA . PHE A 1 195 ? -1.501 -8.490 6.995 1.00 98.38 195 PHE A CA 1
ATOM 1431 C C . PHE A 1 195 ? -0.294 -7.886 7.713 1.00 98.38 195 PHE A C 1
ATOM 1433 O O . PHE A 1 195 ? -0.001 -6.695 7.573 1.00 98.38 195 PHE A O 1
ATOM 1440 N N . ASP A 1 196 ? 0.404 -8.723 8.476 1.00 97.88 196 ASP A N 1
ATOM 1441 C CA . ASP A 1 196 ? 1.514 -8.290 9.320 1.00 97.88 196 ASP A CA 1
ATOM 1442 C C . ASP A 1 196 ? 2.722 -7.834 8.497 1.00 97.88 196 ASP A C 1
ATOM 1444 O O . ASP A 1 196 ? 3.054 -8.406 7.453 1.00 97.88 196 ASP A O 1
ATOM 1448 N N . ALA A 1 197 ? 3.388 -6.789 8.985 1.00 96.19 197 ALA A N 1
ATOM 1449 C CA . ALA A 1 197 ? 4.659 -6.333 8.451 1.00 96.19 197 ALA A CA 1
ATOM 1450 C C . ALA A 1 197 ? 5.837 -7.050 9.131 1.00 96.19 197 ALA A C 1
ATOM 1452 O O . ALA A 1 197 ? 5.719 -7.510 10.270 1.00 96.19 197 ALA A O 1
ATOM 1453 N N . PRO A 1 198 ? 7.022 -7.086 8.495 1.00 95.81 198 PRO A N 1
ATOM 1454 C CA . PRO A 1 198 ? 8.259 -7.393 9.203 1.00 95.81 198 PRO A CA 1
ATOM 1455 C C . PRO A 1 198 ? 8.423 -6.507 10.447 1.00 95.81 198 PRO A C 1
ATOM 1457 O O . PRO A 1 198 ? 8.313 -5.284 10.357 1.00 95.81 198 PRO A O 1
ATOM 1460 N N . ALA A 1 199 ? 8.748 -7.113 11.594 1.00 93.50 199 ALA A N 1
ATOM 1461 C CA . ALA A 1 199 ? 8.823 -6.424 12.890 1.00 93.50 199 ALA A CA 1
ATOM 1462 C C . ALA A 1 199 ? 9.779 -5.211 12.908 1.00 93.50 199 ALA A C 1
ATOM 1464 O O . ALA A 1 199 ? 9.592 -4.272 13.678 1.00 93.50 199 ALA A O 1
ATOM 1465 N N . SER A 1 200 ? 10.784 -5.190 12.029 1.00 92.25 200 SER A N 1
ATOM 1466 C CA . SER A 1 200 ? 11.704 -4.062 11.831 1.00 92.25 200 SER A CA 1
ATOM 1467 C C . SER A 1 200 ? 11.032 -2.775 11.329 1.00 92.25 200 SER A C 1
ATOM 1469 O O . SER A 1 200 ? 11.630 -1.707 11.439 1.00 92.25 200 SER A O 1
ATOM 1471 N N . LEU A 1 201 ? 9.804 -2.842 10.799 1.00 94.00 201 LEU A N 1
ATOM 1472 C CA . LEU A 1 201 ? 9.014 -1.669 10.397 1.00 94.00 201 LEU A CA 1
ATOM 1473 C C . LEU A 1 201 ? 8.183 -1.069 11.550 1.00 94.00 201 LEU A C 1
ATOM 1475 O O . LEU A 1 201 ? 7.602 0.015 11.389 1.00 94.00 201 LEU A O 1
ATOM 1479 N N . GLY A 1 202 ? 8.173 -1.727 12.715 1.00 92.75 202 GLY A N 1
ATOM 1480 C CA . GLY A 1 202 ? 7.411 -1.352 13.907 1.00 92.75 202 GLY A CA 1
ATOM 1481 C C . GLY A 1 202 ? 6.013 -1.979 13.963 1.00 92.75 202 GLY A C 1
ATOM 1482 O O . GLY A 1 202 ? 5.697 -2.881 13.193 1.00 92.75 202 GLY A O 1
ATOM 1483 N N . ALA A 1 203 ? 5.179 -1.477 14.878 1.00 93.50 203 ALA A N 1
ATOM 1484 C CA . ALA A 1 203 ? 3.785 -1.889 15.074 1.00 93.50 203 ALA A CA 1
ATOM 1485 C C . ALA A 1 203 ? 2.882 -1.358 13.942 1.00 93.50 203 ALA A C 1
ATOM 1487 O O . ALA A 1 203 ? 2.173 -0.359 14.086 1.00 93.50 203 ALA A O 1
ATOM 1488 N N . VAL A 1 204 ? 2.987 -1.975 12.765 1.00 95.62 204 VAL A N 1
ATOM 1489 C CA . VAL A 1 204 ? 2.242 -1.613 11.555 1.00 95.62 204 VAL A CA 1
ATOM 1490 C C . VAL A 1 204 ? 1.808 -2.870 10.808 1.00 95.62 204 VAL A C 1
ATOM 1492 O O . VAL A 1 204 ? 2.561 -3.834 10.685 1.00 95.62 204 VAL A O 1
ATOM 1495 N N . LYS A 1 205 ? 0.593 -2.838 10.273 1.00 97.88 205 LYS A N 1
ATOM 1496 C CA . LYS A 1 205 ? 0.077 -3.792 9.293 1.00 97.88 205 LYS A CA 1
ATOM 1497 C C . LYS A 1 205 ? -0.029 -3.113 7.937 1.00 97.88 205 LYS A C 1
ATOM 1499 O O . LYS A 1 205 ? -0.038 -1.889 7.832 1.00 97.88 205 LYS A O 1
ATOM 1504 N N . PHE A 1 206 ? -0.135 -3.904 6.884 1.00 98.31 206 PHE A N 1
ATOM 1505 C CA . PHE A 1 206 ? -0.404 -3.406 5.541 1.00 98.31 206 PHE A CA 1
ATOM 1506 C C . PHE A 1 206 ? -1.660 -4.050 4.987 1.00 98.31 206 PHE A C 1
ATOM 1508 O O . PHE A 1 206 ? -2.010 -5.166 5.343 1.00 98.31 206 PHE A O 1
ATOM 1515 N N . TYR A 1 207 ? -2.333 -3.359 4.085 1.00 98.56 207 TYR A N 1
ATOM 1516 C CA . TYR A 1 207 ? -3.412 -3.919 3.290 1.00 98.56 207 TYR A CA 1
ATOM 1517 C C . TYR A 1 207 ? -3.118 -3.674 1.813 1.00 98.56 207 TYR A C 1
ATOM 1519 O O . TYR A 1 207 ? -2.388 -2.751 1.439 1.00 98.56 207 TYR A O 1
ATOM 1527 N N . ALA A 1 208 ? -3.670 -4.538 0.970 1.00 98.12 208 ALA A N 1
ATOM 1528 C CA . ALA A 1 208 ? -3.544 -4.438 -0.470 1.00 98.12 208 ALA A CA 1
ATOM 1529 C C . ALA A 1 208 ? -4.780 -5.055 -1.112 1.00 98.12 208 ALA A C 1
ATOM 1531 O O . ALA A 1 208 ? -5.094 -6.214 -0.837 1.00 98.12 208 ALA A O 1
ATOM 1532 N N . ALA A 1 209 ? -5.454 -4.295 -1.966 1.00 97.31 209 ALA A N 1
ATOM 1533 C CA . ALA A 1 209 ? -6.658 -4.748 -2.634 1.00 97.31 209 ALA A CA 1
ATOM 1534 C C . ALA A 1 209 ? -6.688 -4.289 -4.094 1.00 97.31 209 ALA A C 1
ATOM 1536 O O . ALA A 1 209 ? -6.313 -3.160 -4.420 1.00 97.31 209 ALA A O 1
ATOM 1537 N N . ARG A 1 210 ? -7.161 -5.188 -4.959 1.00 95.94 210 ARG A N 1
ATOM 1538 C CA . ARG A 1 210 ? -7.514 -4.878 -6.344 1.00 95.94 210 ARG A CA 1
ATOM 1539 C C . ARG A 1 210 ? -8.840 -4.111 -6.356 1.00 95.94 210 ARG A C 1
ATOM 1541 O O . ARG A 1 210 ? -9.764 -4.468 -5.628 1.00 95.94 210 ARG A O 1
ATOM 1548 N N . LEU A 1 211 ? -8.930 -3.101 -7.213 1.00 93.75 211 LEU A N 1
ATOM 1549 C CA . LEU A 1 211 ? -10.168 -2.404 -7.552 1.00 93.75 211 LEU A CA 1
ATOM 1550 C C . LEU A 1 211 ? -10.808 -3.059 -8.782 1.00 93.75 211 LEU A C 1
ATOM 1552 O O . LEU A 1 211 ? -10.099 -3.517 -9.679 1.00 93.75 211 LEU A O 1
ATOM 1556 N N . ALA A 1 212 ? -12.138 -3.122 -8.815 1.00 88.62 212 ALA A N 1
ATOM 1557 C CA . ALA A 1 212 ? -12.864 -3.630 -9.976 1.00 88.62 212 ALA A CA 1
ATOM 1558 C C . ALA A 1 212 ? -12.608 -2.745 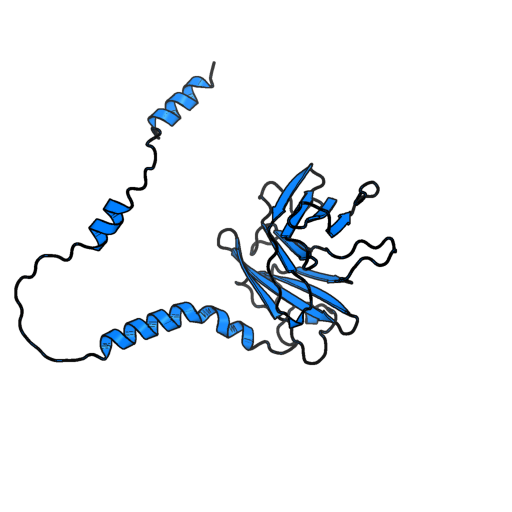-11.206 1.00 88.62 212 ALA A C 1
ATOM 1560 O O . ALA A 1 212 ? -12.450 -1.540 -11.062 1.00 88.62 212 ALA A O 1
ATOM 1561 N N . ASP A 1 213 ? -12.642 -3.310 -12.415 1.00 79.62 213 ASP A N 1
ATOM 1562 C CA . ASP A 1 213 ? -12.330 -2.566 -13.653 1.00 79.62 213 ASP A CA 1
ATOM 1563 C C . ASP A 1 213 ? -13.325 -1.419 -13.936 1.00 79.62 213 ASP A C 1
ATOM 1565 O O . ASP A 1 213 ? -13.046 -0.508 -14.714 1.00 79.62 213 ASP A O 1
ATOM 1569 N N . THR A 1 214 ? -14.501 -1.463 -13.302 1.00 74.00 214 THR A N 1
ATOM 1570 C CA . THR A 1 214 ? -15.511 -0.395 -13.328 1.00 74.00 214 THR A CA 1
ATOM 1571 C C . THR A 1 214 ? -15.153 0.790 -12.434 1.00 74.00 214 THR A C 1
ATOM 1573 O O . THR A 1 214 ? -15.647 1.894 -12.657 1.00 74.00 214 THR A O 1
ATOM 1576 N N . GLU A 1 215 ? -14.311 0.573 -11.426 1.00 68.19 215 GLU A N 1
ATOM 1577 C CA . GLU A 1 215 ? -13.761 1.626 -10.585 1.00 68.19 215 GLU A CA 1
ATOM 1578 C C . GLU A 1 215 ? -12.574 2.231 -11.331 1.00 68.19 215 GLU A C 1
ATOM 1580 O O . GLU A 1 215 ? -11.523 1.615 -11.503 1.00 68.19 215 GLU A O 1
ATOM 1585 N N . SER A 1 216 ? -12.751 3.455 -11.826 1.00 64.31 216 SER A N 1
ATOM 1586 C CA . SER A 1 216 ? -11.653 4.177 -12.463 1.00 64.31 216 SER A CA 1
ATOM 1587 C C . SER A 1 216 ? -10.467 4.277 -11.491 1.00 64.31 216 SER A C 1
ATOM 1589 O O . SER A 1 216 ? -10.685 4.468 -10.298 1.00 64.31 216 SER A O 1
ATOM 1591 N N . PRO A 1 217 ? -9.204 4.276 -11.951 1.00 57.84 217 PRO A N 1
ATOM 1592 C CA . PRO A 1 217 ? -8.088 4.726 -11.111 1.00 57.84 217 PRO A CA 1
ATOM 1593 C C . PRO A 1 217 ? -8.273 6.178 -10.625 1.00 57.84 217 PRO A C 1
ATOM 1595 O O . PRO A 1 217 ? -7.608 6.606 -9.687 1.00 57.84 217 PRO A O 1
ATOM 1598 N N . ALA A 1 218 ? -9.193 6.932 -11.243 1.00 56.09 218 ALA A N 1
ATOM 1599 C CA . ALA A 1 218 ? -9.663 8.231 -10.772 1.00 56.09 218 ALA A CA 1
ATOM 1600 C C . ALA A 1 218 ? -10.798 8.150 -9.731 1.00 56.09 218 ALA A C 1
ATOM 1602 O O . ALA A 1 218 ? -11.309 9.195 -9.333 1.00 56.09 218 ALA A O 1
ATOM 1603 N N . ALA A 1 219 ? -11.230 6.955 -9.311 1.00 65.19 219 ALA A N 1
ATOM 1604 C CA . ALA A 1 219 ? -12.145 6.779 -8.192 1.00 65.19 219 ALA A CA 1
ATOM 1605 C C . ALA A 1 219 ? -11.441 7.307 -6.943 1.00 65.19 219 ALA A C 1
ATOM 1607 O O . ALA A 1 219 ? -10.601 6.653 -6.325 1.00 65.19 219 ALA A O 1
ATOM 1608 N N . THR A 1 220 ? -11.742 8.561 -6.626 1.00 86.06 220 THR A N 1
ATOM 1609 C CA . THR A 1 220 ? -11.138 9.268 -5.512 1.00 86.06 220 THR A CA 1
ATOM 1610 C C . THR A 1 220 ? -11.541 8.554 -4.237 1.00 86.06 220 THR A C 1
ATOM 1612 O O . THR A 1 220 ? -12.718 8.555 -3.864 1.00 86.06 220 THR A O 1
ATOM 1615 N N . VAL A 1 221 ? -10.564 7.931 -3.577 1.00 91.56 221 VAL A N 1
ATOM 1616 C CA . VAL A 1 221 ? -10.759 7.423 -2.224 1.00 91.56 221 VAL A CA 1
ATOM 1617 C C . VAL A 1 221 ? -11.192 8.602 -1.361 1.00 91.56 221 VAL A C 1
ATOM 1619 O O . VAL A 1 221 ? -10.498 9.610 -1.266 1.00 91.56 221 VAL A O 1
ATOM 1622 N N . GLU A 1 222 ? -12.370 8.497 -0.771 1.00 92.81 222 GLU A N 1
ATOM 1623 C CA . GLU A 1 222 ? -12.994 9.580 -0.024 1.00 92.81 222 GLU A CA 1
ATOM 1624 C C . GLU A 1 222 ? -12.708 9.441 1.474 1.00 92.81 222 GLU A C 1
ATOM 1626 O O . GLU A 1 222 ? -12.410 10.426 2.166 1.00 92.81 222 GLU A O 1
ATOM 1631 N N . LYS A 1 223 ? -12.767 8.197 1.961 1.00 93.56 223 LYS A N 1
ATOM 1632 C CA . LYS A 1 223 ? -12.561 7.849 3.363 1.00 93.56 223 LYS A CA 1
ATOM 1633 C C . LYS A 1 223 ? -11.949 6.456 3.486 1.00 93.56 223 LYS A C 1
ATOM 1635 O O . LYS A 1 223 ? -12.358 5.524 2.802 1.00 93.56 223 LYS A O 1
ATOM 1640 N N . LEU A 1 224 ? -10.989 6.313 4.392 1.00 95.00 224 LEU A N 1
ATOM 1641 C CA . LEU A 1 224 ? -10.434 5.034 4.816 1.00 95.00 224 LEU A CA 1
ATOM 1642 C C . LEU A 1 224 ? -10.615 4.891 6.315 1.00 95.00 224 LEU A C 1
ATOM 1644 O O . LEU A 1 224 ? -10.384 5.840 7.066 1.00 95.00 224 LEU A O 1
ATOM 1648 N N . VAL A 1 225 ? -10.994 3.698 6.745 1.00 95.62 225 VAL A N 1
ATOM 1649 C CA . VAL A 1 225 ? -11.243 3.380 8.147 1.00 95.62 225 VAL A CA 1
ATOM 1650 C C . VAL A 1 225 ? -10.576 2.050 8.466 1.00 95.62 225 VAL A C 1
ATOM 1652 O O . VAL A 1 225 ? -10.780 1.078 7.752 1.00 95.62 225 VAL A O 1
ATOM 1655 N N . GLY A 1 226 ? -9.779 2.006 9.529 1.00 95.88 226 GLY A N 1
ATOM 1656 C CA . GLY A 1 226 ? -9.332 0.764 10.152 1.00 95.88 226 GLY A CA 1
ATOM 1657 C C . GLY A 1 226 ? -10.267 0.412 11.304 1.00 95.88 226 GLY A C 1
ATOM 1658 O O . GLY A 1 226 ? -10.488 1.257 12.177 1.00 95.88 226 GLY A O 1
ATOM 1659 N N . LEU A 1 227 ? -10.804 -0.806 11.299 1.00 96.31 227 LEU A N 1
ATOM 1660 C CA . LEU A 1 227 ? -11.697 -1.342 12.326 1.00 96.31 227 LEU A CA 1
ATOM 1661 C C . LEU A 1 227 ? -10.986 -2.419 13.155 1.00 96.31 227 LEU A C 1
ATOM 1663 O O . LEU A 1 227 ? -10.205 -3.196 12.604 1.00 96.31 227 LEU A O 1
ATOM 1667 N N . ASP A 1 228 ? -11.248 -2.471 14.461 1.00 96.44 228 ASP A N 1
ATOM 1668 C CA . ASP A 1 228 ? -10.834 -3.585 15.327 1.00 96.44 228 ASP A CA 1
ATOM 1669 C C . ASP A 1 228 ? -11.794 -4.790 15.226 1.00 96.44 228 ASP A C 1
ATOM 1671 O O . ASP A 1 228 ? -12.743 -4.791 14.442 1.00 96.44 228 ASP A O 1
ATOM 1675 N N . GLY A 1 229 ? -11.552 -5.836 16.025 1.00 96.50 229 GLY A N 1
ATOM 1676 C CA . GLY A 1 229 ? -12.385 -7.047 16.042 1.00 96.50 229 GLY A CA 1
ATOM 1677 C C . GLY A 1 229 ? -13.808 -6.849 16.582 1.00 96.50 229 GLY A C 1
ATOM 1678 O O . GLY A 1 229 ? -14.655 -7.712 16.367 1.00 96.50 229 GLY A O 1
ATOM 1679 N N . ASP A 1 230 ? -14.081 -5.718 17.240 1.00 97.25 230 ASP A N 1
ATOM 1680 C CA . ASP A 1 230 ? -15.416 -5.323 17.705 1.00 97.25 230 ASP A CA 1
ATOM 1681 C C . ASP A 1 230 ? -16.110 -4.373 16.701 1.00 97.25 230 ASP A C 1
ATOM 1683 O O . ASP A 1 230 ? -17.212 -3.885 16.966 1.00 97.25 230 ASP A O 1
ATOM 1687 N N . GLY A 1 231 ? -15.470 -4.068 15.564 1.00 95.62 231 GLY A N 1
ATOM 1688 C CA . GLY A 1 231 ? -15.964 -3.118 14.568 1.00 95.62 231 GLY A CA 1
ATOM 1689 C C . GLY A 1 231 ? -15.803 -1.646 14.967 1.00 95.62 231 GLY A C 1
ATOM 1690 O O . GLY A 1 231 ? -16.445 -0.779 14.370 1.00 95.62 231 GLY A O 1
ATOM 1691 N N . ARG A 1 232 ? -14.976 -1.325 15.972 1.00 94.19 232 ARG A N 1
ATOM 1692 C CA . ARG A 1 232 ? -14.699 0.066 16.366 1.00 94.19 232 ARG A CA 1
ATOM 1693 C C . ARG A 1 232 ? -13.627 0.676 15.477 1.00 94.19 232 ARG A C 1
ATOM 1695 O O . ARG A 1 232 ? -12.648 0.026 15.121 1.00 94.19 232 ARG A O 1
ATOM 1702 N N . VAL A 1 233 ? -13.773 1.964 15.182 1.00 92.94 233 VAL A N 1
ATOM 1703 C CA . VAL A 1 233 ? -12.773 2.731 14.433 1.00 92.94 233 VAL A CA 1
ATOM 1704 C C . VAL A 1 233 ? -11.516 2.926 15.278 1.00 92.94 233 VAL A C 1
ATOM 1706 O O . VAL A 1 233 ? -11.547 3.625 16.288 1.00 92.94 233 VAL A O 1
ATOM 1709 N N . VAL A 1 234 ? -10.399 2.356 14.826 1.00 92.50 234 VAL A N 1
ATOM 1710 C CA . VAL A 1 234 ? -9.073 2.522 15.449 1.00 92.50 234 VAL A CA 1
ATOM 1711 C C . VAL A 1 234 ? -8.138 3.395 14.612 1.00 92.50 234 VAL A C 1
ATOM 1713 O O . VAL A 1 234 ? -7.225 4.022 15.143 1.00 92.50 234 VAL A O 1
ATOM 1716 N N . ALA A 1 235 ? -8.398 3.518 13.309 1.00 93.31 235 ALA A N 1
ATOM 1717 C CA . ALA A 1 235 ? -7.710 4.456 12.429 1.00 93.31 235 ALA A CA 1
ATOM 1718 C C . ALA A 1 235 ? -8.683 5.052 11.415 1.00 93.31 235 ALA A C 1
ATOM 1720 O O . ALA A 1 235 ? -9.628 4.393 10.991 1.00 93.31 235 ALA A O 1
ATOM 1721 N N . CYS A 1 236 ? -8.451 6.292 10.992 1.00 93.06 236 CYS A N 1
ATOM 1722 C CA . CYS A 1 236 ? -9.272 6.903 9.959 1.00 93.06 236 CYS A CA 1
ATOM 1723 C C . 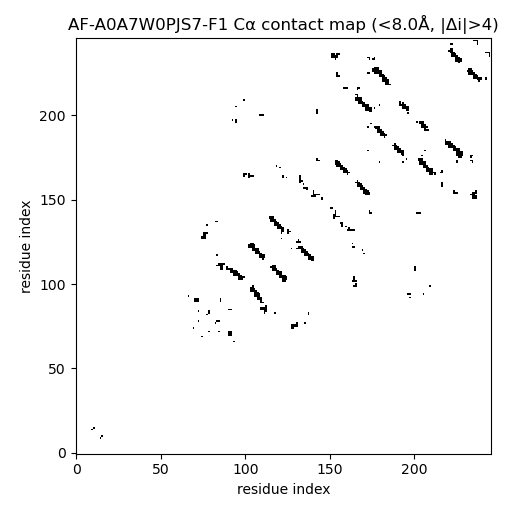CYS A 1 236 ? -8.505 7.968 9.176 1.00 93.06 236 CYS A C 1
ATOM 1725 O O . CYS A 1 236 ? -7.654 8.666 9.725 1.00 93.06 236 CYS A O 1
ATOM 1727 N N . LEU A 1 237 ? -8.820 8.086 7.891 1.00 91.62 237 LEU A N 1
ATOM 1728 C CA . LEU A 1 237 ? -8.338 9.130 7.000 1.00 91.62 237 LEU A CA 1
ATOM 1729 C C . LEU A 1 237 ? -9.501 9.577 6.115 1.00 91.62 237 LEU A C 1
ATOM 1731 O O . LEU A 1 237 ? -10.093 8.761 5.418 1.00 91.62 237 LEU A O 1
ATOM 1735 N N . ALA A 1 238 ? -9.813 10.868 6.129 1.00 91.12 238 ALA A N 1
ATOM 1736 C CA . ALA A 1 238 ? -10.841 11.467 5.289 1.00 91.12 238 ALA A CA 1
ATOM 1737 C C . ALA A 1 238 ? -10.216 12.546 4.398 1.00 91.12 238 ALA A C 1
ATOM 1739 O O . ALA A 1 238 ? -9.446 13.377 4.884 1.00 91.12 238 ALA A O 1
ATOM 1740 N N . LEU A 1 239 ? -10.524 12.512 3.099 1.00 87.50 239 LEU A N 1
ATOM 1741 C CA . LEU A 1 239 ? -9.912 13.398 2.098 1.00 87.50 239 LEU A CA 1
ATOM 1742 C C . LEU A 1 239 ? -10.836 14.542 1.640 1.00 87.50 239 LEU A C 1
ATOM 1744 O O . LEU A 1 239 ? -10.367 15.484 1.006 1.00 87.50 239 LEU A O 1
ATOM 1748 N N . GLY A 1 240 ? -12.130 14.485 1.976 1.00 81.00 240 GLY A N 1
ATOM 1749 C CA . GLY A 1 240 ? -13.138 15.497 1.632 1.00 81.00 240 GLY A CA 1
ATOM 1750 C C . GLY A 1 240 ? -13.465 16.465 2.778 1.00 81.00 240 GLY A C 1
ATOM 1751 O O . GLY A 1 240 ? -13.412 16.099 3.951 1.00 81.00 240 GLY A O 1
ATOM 1752 N N . SER A 1 241 ? -13.869 17.697 2.443 1.00 67.06 241 SER A N 1
ATOM 1753 C CA . SER A 1 241 ? -14.155 18.795 3.391 1.00 67.06 241 SER A CA 1
ATOM 1754 C C . SER A 1 241 ? -15.416 18.624 4.258 1.00 67.06 241 SER A C 1
ATOM 1756 O O . SER A 1 241 ? -15.713 19.499 5.067 1.00 67.06 241 SER A O 1
ATOM 1758 N N . GLY A 1 242 ? -16.137 17.508 4.141 1.00 71.94 242 GLY A N 1
ATOM 1759 C CA . GLY A 1 242 ? -17.313 17.183 4.960 1.00 71.94 242 GLY A CA 1
ATOM 1760 C C . GLY A 1 242 ? -17.214 15.857 5.712 1.00 71.94 242 GLY A C 1
ATOM 1761 O O . GLY A 1 242 ? -18.151 15.489 6.415 1.00 71.94 242 GLY A O 1
ATOM 1762 N N . ASN A 1 243 ? -16.097 15.140 5.583 1.00 69.12 243 ASN A N 1
ATOM 1763 C CA . ASN A 1 243 ? -16.001 13.764 6.052 1.00 69.12 243 ASN A CA 1
ATOM 1764 C C . ASN A 1 243 ? -15.268 13.717 7.384 1.00 69.12 243 ASN A C 1
ATOM 1766 O O . ASN A 1 243 ? -14.042 13.768 7.450 1.00 69.12 243 ASN A O 1
ATOM 1770 N N . SER A 1 244 ? -16.033 13.623 8.467 1.00 77.25 244 SER A N 1
ATOM 1771 C CA . SER A 1 244 ? -15.478 13.364 9.787 1.00 77.25 244 SER A CA 1
ATOM 1772 C C . SER A 1 244 ? -15.296 11.863 10.029 1.00 77.25 244 SER A C 1
ATOM 1774 O O . SER A 1 244 ? -16.050 10.998 9.568 1.00 77.25 244 SER A O 1
ATOM 1776 N N . CYS A 1 245 ? -14.248 11.557 10.785 1.00 76.56 245 CYS A N 1
ATOM 1777 C CA . CYS A 1 245 ? -13.965 10.249 11.366 1.00 76.56 245 CYS A CA 1
ATOM 1778 C C . CYS A 1 245 ? -14.719 10.065 12.693 1.00 76.56 245 CYS A C 1
ATOM 1780 O O . CYS A 1 245 ? -14.121 9.675 13.692 1.00 76.56 245 CYS A O 1
ATOM 1782 N N . SER A 1 246 ? -15.994 10.455 12.709 1.00 66.50 246 SER A N 1
ATOM 1783 C CA . SER A 1 246 ? -16.891 10.429 13.869 1.00 66.50 246 SER A CA 1
ATOM 1784 C C . SER A 1 246 ? -17.843 9.251 13.800 1.00 66.50 246 SER A C 1
ATOM 1786 O O . SER A 1 246 ? -18.327 9.007 12.669 1.00 66.50 246 SER A O 1
#

Secondary structure (DSSP, 8-state):
--SHHHHHHHHHHS--------HHHHHHHHH-PPPP---------THHHHHHHHHHHHHHHTTSTTTTT--SSTT-HHHHTTPPPBPTT---EEEEEEEETTEEEEEEEEEBTTS-EEEEEEETTS-TTT-TT-EEEEE----S---SSS---SB--EEE--SSS-SEEEEEEETT-SEEEEEETTS-EEEE--EEPPGGG-SEEEEEEEPPTTS-TT--EEEEEEE-TTS-EEEEEE-STT----

Sequence (246 aa):
MTSDVIDDALERLAPAQAFVSDWHDVLNRGGEAPPLASRPSRRTRPRKRWLLAVALGVAVLSPLGAIAAAGGTEGWWFFDSHAPAPIKHAPPLVVKTGSWDGHGWLLVAYRTENGDLCFSMNPASSPMSTGVGAAMNCGGFQSGPSGGGNRPRGITFLSGGSPELPTYVVGPVIEEAQEVVIQFAGGAVLHTVPFDAPASLGAVKFYAARLADTESPAATVEKLVGLDGDGRVVACLALGSGNSCS